Protein AF-A0A3D4GYC8-F1 (afdb_monomer_lite)

pLDDT: mean 77.12, std 14.74, range [34.12, 96.75]

Foldseek 3Di:
DDDDDPVVVVVVVVVVVVVVVVVVVPPPPPPVVVVVVVVVVVVVVVVVVVVVVVVVVVVVLVVLLVVQVVCVVVVNLVDQSDQPDPDPSNVVSVVSNVVSVVSNVVVVVLVVVVVVDPPVVSVVVVPDPDDPDPPPDDDDDDDDDDDDPPLVVVPVPDDPVVSVVVVVVVVVVVVVPPDDPPDDD

Structure (mmCIF, N/CA/C/O backbone):
data_AF-A0A3D4GYC8-F1
#
_entry.id   AF-A0A3D4GYC8-F1
#
loop_
_atom_site.group_PDB
_atom_site.id
_atom_site.type_symbol
_atom_site.label_atom_id
_atom_site.label_alt_id
_atom_site.label_comp_id
_atom_site.label_asym_id
_atom_site.label_entity_id
_atom_site.label_seq_id
_atom_site.pdbx_PDB_ins_code
_atom_site.Cartn_x
_atom_site.Cartn_y
_atom_site.Cartn_z
_atom_site.occupancy
_atom_site.B_iso_or_equiv
_atom_site.auth_seq_id
_atom_site.auth_comp_id
_atom_site.auth_asym_id
_atom_site.auth_atom_id
_atom_site.pdbx_PDB_model_num
ATOM 1 N N . MET A 1 1 ? 0.399 13.359 -61.058 1.00 38.56 1 MET A N 1
ATOM 2 C CA . MET A 1 1 ? 0.794 13.580 -59.649 1.00 38.56 1 MET A CA 1
ATOM 3 C C . MET A 1 1 ? 2.178 12.981 -59.449 1.00 38.56 1 MET A C 1
ATOM 5 O O . MET A 1 1 ? 2.305 11.770 -59.339 1.00 38.56 1 MET A O 1
ATOM 9 N N . ALA A 1 2 ? 3.219 13.809 -59.555 1.00 42.78 2 ALA A N 1
ATOM 10 C CA . ALA A 1 2 ? 4.611 13.370 -59.502 1.00 42.78 2 ALA A CA 1
ATOM 11 C C . ALA A 1 2 ? 5.059 13.281 -58.039 1.00 42.78 2 ALA A C 1
ATOM 13 O O . ALA A 1 2 ? 5.192 14.295 -57.360 1.00 42.78 2 ALA A O 1
ATOM 14 N N . PHE A 1 3 ? 5.239 12.055 -57.554 1.00 48.47 3 PHE A N 1
ATOM 15 C CA . PHE A 1 3 ? 5.761 11.769 -56.225 1.00 48.47 3 PHE A CA 1
ATOM 16 C C . PHE A 1 3 ? 7.252 12.130 -56.208 1.00 48.47 3 PHE A C 1
ATOM 18 O O . PHE A 1 3 ? 8.099 11.385 -56.706 1.00 48.47 3 PHE A O 1
ATOM 25 N N . SER A 1 4 ? 7.562 13.320 -55.700 1.00 56.47 4 SER A N 1
ATOM 26 C CA . SER A 1 4 ? 8.912 13.786 -55.410 1.00 56.47 4 SER A CA 1
ATOM 27 C C . SER A 1 4 ? 9.565 12.811 -54.431 1.00 56.47 4 SER A C 1
ATOM 29 O O . SER A 1 4 ? 9.291 12.822 -53.232 1.00 56.47 4 SER A O 1
ATOM 31 N N . ARG A 1 5 ? 10.421 11.921 -54.951 1.00 54.19 5 ARG A N 1
ATOM 32 C CA . ARG A 1 5 ? 11.280 11.071 -54.120 1.00 54.19 5 ARG A CA 1
ATOM 33 C C . ARG A 1 5 ? 12.049 11.994 -53.168 1.00 54.19 5 ARG A C 1
ATOM 35 O O . ARG A 1 5 ? 12.690 12.926 -53.659 1.00 54.19 5 ARG A O 1
ATOM 42 N N . PRO A 1 6 ? 11.970 11.792 -51.841 1.00 57.00 6 PRO A N 1
ATOM 43 C CA . PRO A 1 6 ? 12.613 12.692 -50.900 1.00 57.00 6 PRO A CA 1
ATOM 44 C C . PRO A 1 6 ? 14.119 12.740 -51.209 1.00 57.00 6 PRO A C 1
ATOM 46 O O . PRO A 1 6 ? 14.720 11.687 -51.452 1.00 57.00 6 PRO A O 1
ATOM 49 N N . PRO A 1 7 ? 14.741 13.934 -51.232 1.00 69.38 7 PRO A N 1
ATOM 50 C CA . PRO A 1 7 ? 16.129 14.125 -51.669 1.00 69.38 7 PRO A CA 1
ATOM 51 C C . PRO A 1 7 ? 17.140 13.277 -50.878 1.00 69.38 7 PRO A C 1
ATOM 53 O O . PRO A 1 7 ? 18.216 12.962 -51.378 1.00 69.38 7 PRO A O 1
ATOM 56 N N . THR A 1 8 ? 16.767 12.823 -49.682 1.00 66.31 8 THR A N 1
ATOM 57 C CA . THR A 1 8 ? 17.547 11.913 -48.836 1.00 66.31 8 THR A CA 1
ATOM 58 C C . THR A 1 8 ? 17.751 10.527 -49.454 1.00 66.31 8 THR A C 1
ATOM 60 O O . THR A 1 8 ? 18.840 9.970 -49.360 1.00 66.31 8 THR A O 1
ATOM 63 N N . LEU A 1 9 ? 16.748 9.978 -50.142 1.00 65.25 9 LEU A N 1
ATOM 64 C CA . LEU A 1 9 ? 16.819 8.652 -50.772 1.00 65.25 9 LEU A CA 1
ATOM 65 C C . LEU A 1 9 ? 17.724 8.653 -52.010 1.00 65.25 9 LEU A C 1
ATOM 67 O O . LEU A 1 9 ? 18.419 7.674 -52.272 1.00 65.25 9 LEU A O 1
ATOM 71 N N . LEU A 1 10 ? 17.749 9.769 -52.744 1.00 74.00 10 LEU A N 1
ATOM 72 C CA . LEU A 1 10 ? 18.655 9.963 -53.878 1.00 74.00 10 LEU A CA 1
ATOM 73 C C . LEU A 1 10 ? 20.112 10.107 -53.429 1.00 74.00 10 LEU A C 1
ATOM 75 O O . LEU A 1 10 ? 20.993 9.577 -54.100 1.00 74.00 10 LEU A O 1
ATOM 79 N N . LEU A 1 11 ? 20.362 10.772 -52.297 1.00 72.38 11 LEU A N 1
ATOM 80 C CA . LEU A 1 11 ? 21.704 10.880 -51.718 1.00 72.38 11 LEU A CA 1
ATOM 81 C C . LEU A 1 11 ? 22.228 9.513 -51.272 1.00 72.38 11 LEU A C 1
ATOM 83 O O . LEU A 1 11 ? 23.311 9.120 -51.691 1.00 72.38 11 LEU A O 1
ATOM 87 N N . ILE A 1 12 ? 21.412 8.737 -50.551 1.00 74.19 12 ILE A N 1
ATOM 88 C CA . ILE A 1 12 ? 21.774 7.373 -50.137 1.00 74.19 12 ILE A CA 1
ATOM 89 C C . ILE A 1 12 ? 22.037 6.483 -51.361 1.00 74.19 12 ILE A C 1
ATOM 91 O O . ILE A 1 12 ? 23.025 5.757 -51.390 1.00 74.19 12 ILE A O 1
ATOM 95 N N . TYR A 1 13 ? 21.200 6.559 -52.402 1.00 79.81 13 TYR A N 1
ATOM 96 C CA . TYR A 1 13 ? 21.389 5.784 -53.633 1.00 79.81 13 TYR A CA 1
ATOM 97 C C . TYR A 1 13 ? 22.653 6.195 -54.405 1.00 79.81 13 TYR A C 1
ATOM 99 O O . TYR A 1 13 ? 23.369 5.341 -54.932 1.00 79.81 13 TYR A O 1
ATOM 107 N N . LYS A 1 14 ? 22.960 7.495 -54.462 1.00 77.50 14 LYS A N 1
ATOM 108 C CA . LYS A 1 14 ? 24.169 8.015 -55.111 1.00 77.50 14 LYS A CA 1
ATOM 109 C C . LYS A 1 14 ? 25.436 7.605 -54.355 1.00 77.50 14 LYS A C 1
ATOM 111 O O . LYS A 1 14 ? 26.393 7.171 -54.990 1.00 77.50 14 LYS A O 1
ATOM 116 N N . ASP A 1 15 ? 25.424 7.670 -53.028 1.00 74.25 15 ASP A N 1
ATOM 117 C CA . ASP A 1 15 ? 26.551 7.217 -52.209 1.00 74.25 15 ASP A CA 1
ATOM 118 C C . ASP A 1 15 ? 26.749 5.700 -52.340 1.00 74.25 15 ASP A C 1
ATOM 120 O O . ASP A 1 15 ? 27.871 5.228 -52.514 1.00 74.25 15 ASP A O 1
ATOM 124 N N . PHE A 1 16 ? 25.659 4.926 -52.370 1.00 79.81 16 PHE A N 1
ATOM 125 C CA . PHE A 1 16 ? 25.717 3.471 -52.526 1.00 79.81 16 PHE A CA 1
ATOM 126 C C . PHE A 1 16 ? 26.249 3.047 -53.903 1.00 79.81 16 PHE A C 1
ATOM 128 O O . PHE A 1 16 ? 27.105 2.169 -54.005 1.00 79.81 16 PHE A O 1
ATOM 135 N N . THR A 1 17 ? 25.786 3.699 -54.973 1.00 75.69 17 THR A N 1
ATOM 136 C CA . THR A 1 17 ? 26.264 3.435 -56.342 1.00 75.69 17 THR A CA 1
ATOM 137 C C . THR A 1 17 ? 27.715 3.870 -56.540 1.00 75.69 17 THR A C 1
ATOM 139 O O . THR A 1 17 ? 28.467 3.159 -57.206 1.00 75.69 17 THR A O 1
ATOM 142 N N . TYR A 1 18 ? 28.146 4.967 -55.908 1.00 72.19 18 TYR A N 1
ATOM 143 C CA . TYR A 1 18 ? 29.548 5.384 -55.893 1.00 72.19 18 TYR A CA 1
ATOM 144 C C . TYR A 1 18 ? 30.435 4.323 -55.229 1.00 72.19 18 TYR A C 1
ATOM 146 O O . TYR A 1 18 ? 31.411 3.876 -55.832 1.00 72.19 18 TYR A O 1
ATOM 154 N N . VAL A 1 19 ? 30.035 3.834 -54.051 1.00 68.12 19 VAL A N 1
ATOM 155 C CA . VAL A 1 19 ? 30.745 2.776 -53.313 1.00 68.12 19 VAL A CA 1
ATOM 156 C C . VAL A 1 19 ? 30.831 1.472 -54.119 1.00 68.12 19 VAL A C 1
ATOM 158 O O . VAL A 1 19 ? 31.908 0.879 -54.190 1.00 68.12 19 VAL A O 1
ATOM 161 N N . ILE A 1 20 ? 29.746 1.049 -54.782 1.00 70.69 20 ILE A N 1
ATOM 162 C CA . ILE A 1 20 ? 29.751 -0.145 -55.648 1.00 70.69 20 ILE A CA 1
ATOM 163 C C . ILE A 1 20 ? 30.681 0.048 -56.852 1.00 70.69 20 ILE A C 1
ATOM 165 O O . ILE A 1 20 ? 31.471 -0.842 -57.163 1.00 70.69 20 ILE A O 1
ATOM 169 N N . SER A 1 21 ? 30.624 1.211 -57.508 1.00 68.25 21 SER A N 1
ATOM 170 C CA . SER A 1 21 ? 31.430 1.484 -58.705 1.00 68.25 21 SER A CA 1
ATOM 171 C C . SER A 1 21 ? 32.936 1.540 -58.419 1.00 68.25 21 SER A C 1
ATOM 173 O O . SER A 1 21 ? 33.750 1.188 -59.280 1.00 68.25 21 SER A O 1
ATOM 175 N N . GLU A 1 22 ? 33.314 1.942 -57.203 1.00 67.00 22 GLU A N 1
ATOM 176 C CA . GLU A 1 22 ? 34.706 2.027 -56.763 1.00 67.00 22 GLU A CA 1
ATOM 177 C C . GLU A 1 22 ? 35.233 0.655 -56.284 1.00 67.00 22 GLU A C 1
ATOM 179 O O . GLU A 1 22 ? 36.407 0.350 -56.500 1.00 67.00 22 GLU A O 1
ATOM 184 N N . PHE A 1 23 ? 34.365 -0.223 -55.749 1.00 62.88 23 PHE A N 1
ATOM 185 C CA . PHE A 1 23 ? 34.682 -1.622 -55.400 1.00 62.88 23 PHE A CA 1
ATOM 186 C C . PHE A 1 23 ? 35.080 -2.455 -56.629 1.00 62.88 23 PHE A C 1
ATOM 188 O O . PHE A 1 23 ? 36.060 -3.197 -56.592 1.00 62.88 23 PHE A O 1
ATOM 195 N N . THR A 1 24 ? 34.394 -2.266 -57.762 1.00 67.19 24 THR A N 1
ATOM 196 C CA . THR A 1 24 ? 34.754 -2.889 -59.051 1.00 67.19 24 THR A CA 1
ATOM 197 C C . THR A 1 24 ? 36.090 -2.411 -59.628 1.00 67.19 24 THR A C 1
ATOM 199 O O . THR A 1 24 ? 36.621 -3.049 -60.533 1.00 67.19 24 THR A O 1
ATOM 202 N N . ARG A 1 25 ? 36.659 -1.304 -59.127 1.00 68.31 25 ARG A N 1
ATOM 203 C CA . ARG A 1 25 ? 37.862 -0.666 -59.688 1.00 68.31 25 ARG A CA 1
ATOM 204 C C . ARG A 1 25 ? 39.176 -1.109 -59.028 1.00 68.31 25 ARG A C 1
ATOM 206 O O . ARG A 1 25 ? 40.220 -0.529 -59.315 1.00 68.31 25 ARG A O 1
ATOM 213 N N . GLY A 1 26 ? 39.140 -2.116 -58.149 1.00 59.03 26 GLY A N 1
ATOM 214 C CA . GLY A 1 26 ? 40.333 -2.801 -57.628 1.00 59.03 26 GLY A CA 1
ATOM 215 C C . GLY A 1 26 ? 41.261 -1.957 -56.745 1.00 59.03 26 GLY A C 1
ATOM 216 O O . GLY A 1 26 ? 42.349 -2.406 -56.391 1.00 59.03 26 GLY A O 1
ATOM 217 N N . LYS A 1 27 ? 40.860 -0.740 -56.357 1.00 59.00 27 LYS A N 1
ATOM 218 C CA . LYS A 1 27 ? 41.599 0.050 -55.369 1.00 59.00 27 LYS A CA 1
ATOM 219 C C . LYS A 1 27 ? 41.321 -0.531 -53.984 1.00 59.00 27 LYS A C 1
ATOM 221 O O . LYS A 1 27 ? 40.168 -0.615 -53.572 1.00 59.00 27 LYS A O 1
ATOM 226 N N . THR A 1 28 ? 42.364 -0.857 -53.223 1.00 57.59 28 THR A N 1
ATOM 227 C CA . THR A 1 28 ? 42.311 -1.283 -51.806 1.00 57.59 28 THR A CA 1
ATOM 228 C C . THR A 1 28 ? 41.931 -0.127 -50.867 1.00 57.59 28 THR A C 1
ATOM 230 O O . THR A 1 28 ? 42.459 0.038 -49.766 1.00 57.59 28 THR A O 1
ATOM 233 N N . PHE A 1 29 ? 41.017 0.735 -51.309 1.00 56.62 29 PHE A N 1
ATOM 234 C CA . PHE A 1 29 ? 40.613 1.928 -50.597 1.00 56.62 29 PHE A CA 1
ATOM 235 C C . PHE A 1 29 ? 39.734 1.532 -49.407 1.00 56.62 29 PHE A C 1
ATOM 237 O O . PHE A 1 29 ? 38.552 1.249 -49.553 1.00 56.62 29 PHE A O 1
ATOM 244 N N . LYS A 1 30 ? 40.347 1.494 -48.218 1.00 63.62 30 LYS A N 1
ATOM 245 C CA . LYS A 1 30 ? 39.723 1.688 -46.896 1.00 63.62 30 LYS A CA 1
ATOM 246 C C . LYS A 1 30 ? 38.392 0.949 -46.638 1.00 63.62 30 LYS A C 1
ATOM 248 O O . LYS A 1 30 ? 37.586 1.438 -45.856 1.00 63.62 30 LYS A O 1
ATOM 253 N N . PHE A 1 31 ? 38.186 -0.256 -47.177 1.00 66.69 31 PHE A N 1
ATOM 254 C CA . PHE A 1 31 ? 37.021 -1.110 -46.866 1.00 66.69 31 PHE A CA 1
ATOM 255 C C . PHE A 1 31 ? 36.806 -1.273 -45.347 1.00 66.69 31 PHE A C 1
ATOM 257 O O . PHE A 1 31 ? 35.681 -1.236 -44.857 1.00 66.69 31 PHE A O 1
ATOM 264 N N . SER A 1 32 ? 37.904 -1.317 -44.582 1.00 71.44 32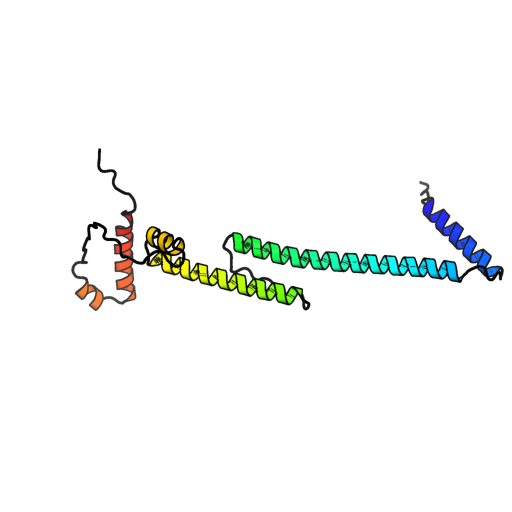 SER A N 1
ATOM 265 C CA . SER A 1 32 ? 37.903 -1.299 -43.113 1.00 71.44 32 SER A CA 1
ATOM 266 C C . SER A 1 32 ? 37.128 -0.115 -42.499 1.00 71.44 32 SER A C 1
ATOM 268 O O . SER A 1 32 ? 36.462 -0.296 -41.487 1.00 71.44 32 SER A O 1
ATOM 270 N N . TRP A 1 33 ? 37.145 1.079 -43.104 1.00 78.94 33 TRP A N 1
ATOM 271 C CA . TRP A 1 33 ? 36.402 2.245 -42.604 1.00 78.94 33 TRP A CA 1
ATOM 272 C C . TRP A 1 33 ? 34.890 2.091 -42.777 1.00 78.94 33 TRP A C 1
ATOM 274 O O . TRP A 1 33 ? 34.151 2.315 -41.825 1.00 78.94 33 TRP A O 1
ATOM 284 N N . VAL A 1 34 ? 34.432 1.636 -43.946 1.00 81.75 34 VAL A N 1
ATOM 285 C CA . VAL A 1 34 ? 32.997 1.415 -44.204 1.00 81.75 34 VAL A CA 1
ATOM 286 C C . VAL A 1 34 ? 32.445 0.323 -43.285 1.00 81.75 34 VAL A C 1
ATOM 288 O O . VAL A 1 34 ? 31.378 0.481 -42.700 1.00 81.75 34 VAL A O 1
ATOM 291 N N . VAL A 1 35 ? 33.203 -0.760 -43.088 1.00 84.06 35 VAL A N 1
ATOM 292 C CA . VAL A 1 35 ? 32.817 -1.844 -42.172 1.00 84.06 35 VAL A CA 1
ATOM 293 C C . VAL A 1 35 ? 32.724 -1.352 -40.723 1.00 84.06 35 VAL A C 1
ATOM 295 O O . VAL A 1 35 ? 31.794 -1.735 -40.015 1.00 84.06 35 VAL A O 1
ATOM 298 N N . ARG A 1 36 ? 33.639 -0.479 -40.277 1.00 85.88 36 ARG A N 1
ATOM 299 C CA . ARG A 1 36 ? 33.601 0.103 -38.922 1.00 85.88 36 ARG A CA 1
ATO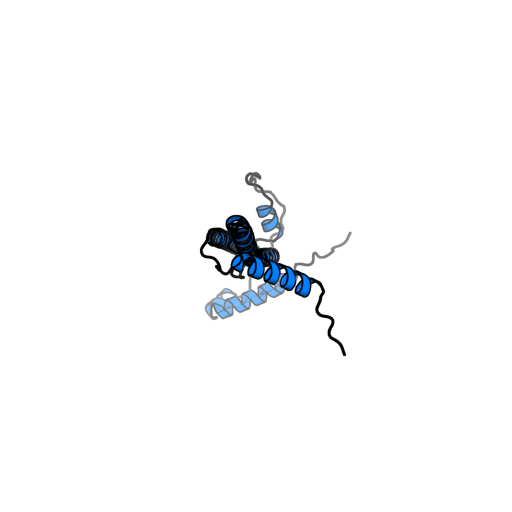M 300 C C . ARG A 1 36 ? 32.385 1.005 -38.707 1.00 85.88 36 ARG A C 1
ATOM 302 O O . ARG A 1 36 ? 31.761 0.893 -37.657 1.00 85.88 36 ARG A O 1
ATOM 309 N N . GLU A 1 37 ? 32.017 1.824 -39.689 1.00 87.50 37 GLU A N 1
ATOM 310 C CA . GLU A 1 37 ? 30.817 2.673 -39.621 1.00 87.50 37 GLU A CA 1
ATOM 311 C C . GLU A 1 37 ? 29.529 1.844 -39.548 1.00 87.50 37 GLU A C 1
ATOM 313 O O . GLU A 1 37 ? 28.669 2.085 -38.701 1.00 87.50 37 GLU A O 1
ATOM 318 N N . VAL A 1 38 ? 29.410 0.808 -40.386 1.00 89.19 38 VAL A N 1
ATOM 319 C CA . VAL A 1 38 ? 28.240 -0.086 -40.370 1.00 89.19 38 VAL A CA 1
ATOM 320 C C . VAL A 1 38 ? 28.151 -0.844 -39.043 1.00 89.19 38 VAL A C 1
ATOM 322 O O . VAL A 1 38 ? 27.075 -0.919 -38.450 1.00 89.19 38 VAL A O 1
ATOM 325 N N . LEU A 1 39 ? 29.275 -1.361 -38.537 1.00 92.12 39 LEU A N 1
ATOM 326 C CA . LEU A 1 39 ? 29.333 -2.026 -37.234 1.00 92.12 39 LEU A CA 1
ATOM 327 C C . LEU A 1 39 ? 28.912 -1.076 -36.105 1.00 92.12 39 LEU A C 1
ATOM 329 O O . LEU A 1 39 ? 28.116 -1.457 -35.246 1.00 92.12 39 LEU A O 1
ATOM 333 N N . PHE A 1 40 ? 29.405 0.164 -36.125 1.00 94.25 40 PHE A N 1
ATOM 334 C CA . PHE A 1 40 ? 29.036 1.189 -35.155 1.00 94.25 40 PHE A CA 1
ATOM 335 C C . PHE A 1 40 ? 27.534 1.493 -35.200 1.00 94.25 40 PHE A C 1
ATOM 337 O O . PHE A 1 40 ? 26.886 1.502 -34.155 1.00 94.25 40 PHE A O 1
ATOM 344 N N . ALA A 1 41 ? 26.951 1.652 -36.392 1.00 92.94 41 ALA A N 1
ATOM 345 C CA . ALA A 1 41 ? 25.520 1.902 -36.554 1.00 92.94 41 ALA A CA 1
ATOM 346 C C . ALA A 1 41 ? 24.652 0.742 -36.031 1.00 92.94 41 ALA A C 1
ATOM 348 O O . ALA A 1 41 ? 23.640 0.980 -35.367 1.00 92.94 41 ALA A O 1
ATOM 349 N N . VAL A 1 42 ? 25.054 -0.512 -36.274 1.00 95.31 42 VAL A N 1
ATOM 350 C CA . VAL A 1 42 ? 24.346 -1.701 -35.765 1.00 95.31 42 VAL A CA 1
ATOM 351 C C . VAL A 1 42 ? 24.443 -1.795 -34.242 1.00 95.31 42 VAL A C 1
ATOM 353 O O . VAL A 1 42 ? 23.429 -2.024 -33.583 1.00 95.31 42 VAL A O 1
ATOM 356 N N . LEU A 1 43 ? 25.627 -1.566 -33.665 1.00 96.12 43 LEU A N 1
ATOM 357 C CA . LEU A 1 43 ? 25.817 -1.545 -32.210 1.00 96.12 43 LEU A CA 1
ATOM 358 C C . LEU A 1 43 ? 25.008 -0.423 -31.551 1.00 96.12 43 LEU A C 1
ATOM 360 O O . LEU A 1 43 ? 24.349 -0.654 -30.536 1.00 96.12 43 LEU A O 1
ATOM 364 N N . LEU A 1 44 ? 24.994 0.767 -32.155 1.00 96.00 44 LEU A N 1
ATOM 365 C CA . LEU A 1 44 ? 24.193 1.900 -31.699 1.00 96.00 44 LEU A CA 1
ATOM 366 C C . LEU A 1 44 ? 22.696 1.562 -31.734 1.00 96.00 44 LEU A C 1
ATOM 368 O O . LEU A 1 44 ? 21.984 1.789 -30.756 1.00 96.00 44 LEU A O 1
ATOM 372 N N . MET A 1 45 ? 22.215 0.970 -32.832 1.00 96.31 45 MET A N 1
ATOM 373 C CA . MET A 1 45 ? 20.819 0.554 -32.969 1.00 96.31 45 MET A CA 1
ATOM 374 C C . MET A 1 45 ? 20.447 -0.526 -31.944 1.00 96.31 45 MET A C 1
ATOM 376 O O . MET A 1 45 ? 19.404 -0.417 -31.298 1.00 96.31 45 MET A O 1
ATOM 380 N N . GLY A 1 46 ? 21.307 -1.528 -31.742 1.00 96.44 46 GLY A N 1
ATOM 381 C CA . GLY A 1 46 ? 21.122 -2.570 -30.730 1.00 96.44 46 GLY A CA 1
ATOM 382 C C . GLY A 1 46 ? 21.050 -1.993 -29.317 1.00 96.44 46 GLY A C 1
ATOM 383 O O . GLY A 1 46 ? 20.113 -2.293 -28.575 1.00 96.44 46 GLY A O 1
ATOM 384 N N . CYS A 1 47 ? 21.968 -1.085 -28.978 1.00 96.75 47 CYS A N 1
ATOM 385 C CA . CYS A 1 47 ? 21.972 -0.377 -27.701 1.00 96.75 47 CYS A CA 1
ATOM 386 C C . CYS A 1 47 ? 20.669 0.413 -27.491 1.00 96.75 47 CYS A C 1
ATOM 388 O O . CYS A 1 47 ? 20.038 0.302 -26.441 1.00 96.75 47 CYS A O 1
ATOM 390 N N . LEU A 1 48 ? 20.188 1.125 -28.517 1.00 96.50 48 LEU A N 1
ATOM 391 C CA . LEU A 1 48 ? 18.914 1.850 -28.460 1.00 96.50 48 LEU A CA 1
ATOM 392 C C . LEU A 1 48 ? 17.705 0.923 -28.267 1.00 96.50 48 LEU A C 1
ATOM 394 O O . LEU A 1 48 ? 16.769 1.281 -27.548 1.00 96.50 48 LEU A O 1
ATOM 398 N N . VAL A 1 49 ? 17.692 -0.254 -28.898 1.00 96.12 49 VAL A N 1
ATOM 399 C CA . VAL A 1 49 ? 16.614 -1.243 -28.727 1.00 96.12 49 VAL A CA 1
ATOM 400 C C . VAL A 1 49 ? 16.623 -1.809 -27.310 1.00 96.12 49 VAL A C 1
ATOM 402 O O . VAL A 1 49 ? 15.569 -1.836 -26.670 1.00 96.12 49 VAL A O 1
ATOM 405 N N . VAL A 1 50 ? 17.790 -2.208 -26.798 1.00 95.31 50 VAL A N 1
ATOM 406 C CA . VAL A 1 50 ? 17.950 -2.716 -25.427 1.00 95.31 50 VAL A CA 1
ATOM 407 C C . VAL A 1 50 ? 17.551 -1.647 -24.412 1.00 95.31 50 VAL A C 1
ATOM 409 O O . VAL A 1 50 ? 16.711 -1.912 -23.552 1.00 95.31 50 VAL A O 1
ATOM 412 N N . ALA A 1 51 ? 18.040 -0.415 -24.569 1.00 94.81 51 ALA A N 1
ATOM 413 C CA . ALA A 1 51 ? 17.679 0.708 -23.709 1.00 94.81 51 ALA A CA 1
ATOM 414 C C . ALA A 1 51 ? 16.162 0.960 -23.706 1.00 94.81 51 ALA A C 1
ATOM 416 O O . ALA A 1 51 ? 15.561 1.147 -22.645 1.00 94.81 51 ALA A O 1
ATOM 417 N N . ARG A 1 52 ? 15.501 0.896 -24.873 1.00 95.31 52 ARG A N 1
ATOM 418 C CA . ARG A 1 52 ? 14.039 1.040 -24.966 1.00 95.31 52 ARG A CA 1
ATOM 419 C C . ARG A 1 52 ? 13.285 -0.126 -24.332 1.00 95.31 52 ARG A C 1
ATOM 421 O O . ARG A 1 52 ? 12.266 0.106 -23.681 1.00 95.31 52 ARG A O 1
ATOM 428 N N . ARG A 1 53 ? 13.751 -1.365 -24.514 1.00 88.56 53 ARG A N 1
ATOM 429 C CA . ARG A 1 53 ? 13.151 -2.560 -23.895 1.00 88.56 53 ARG A CA 1
ATOM 430 C C . ARG A 1 53 ? 13.234 -2.489 -22.377 1.00 88.56 53 ARG A C 1
ATOM 432 O O . ARG A 1 53 ? 12.207 -2.636 -21.719 1.00 88.56 53 ARG A O 1
ATOM 439 N N . TYR A 1 54 ? 14.413 -2.180 -21.851 1.00 88.94 54 TYR A N 1
ATOM 440 C CA . TYR A 1 54 ? 14.638 -2.029 -20.419 1.00 88.94 54 TYR A CA 1
ATOM 441 C C . TYR A 1 54 ? 13.770 -0.909 -19.832 1.00 88.94 54 TYR A C 1
ATOM 443 O O . TYR A 1 54 ? 13.025 -1.128 -18.881 1.00 88.94 54 TYR A O 1
ATOM 451 N N . SER A 1 55 ? 13.747 0.258 -20.488 1.00 92.50 55 SER A N 1
ATOM 452 C CA . SER A 1 55 ? 12.903 1.392 -20.082 1.00 92.50 55 SER A CA 1
ATOM 453 C C . SER A 1 55 ? 11.412 1.042 -20.023 1.00 92.50 55 SER A C 1
ATOM 455 O O . SER A 1 55 ? 10.704 1.492 -19.123 1.00 92.50 55 SER A O 1
ATOM 457 N N . ARG A 1 56 ? 10.906 0.243 -20.976 1.00 87.75 56 ARG A N 1
ATOM 458 C CA . ARG A 1 56 ? 9.508 -0.220 -20.959 1.00 87.75 56 ARG A CA 1
ATOM 459 C C . ARG A 1 56 ? 9.232 -1.168 -19.796 1.00 87.75 56 ARG A C 1
ATOM 461 O O . ARG A 1 56 ? 8.185 -1.031 -19.170 1.00 87.75 56 ARG A O 1
ATOM 468 N N . ASN A 1 57 ? 10.146 -2.096 -19.520 1.00 85.06 57 ASN A N 1
ATOM 469 C CA . ASN A 1 57 ? 9.994 -3.049 -18.423 1.00 85.06 57 ASN A CA 1
ATOM 470 C C . ASN A 1 57 ? 9.981 -2.341 -17.060 1.00 85.06 57 ASN A C 1
ATOM 472 O O . ASN A 1 57 ? 9.094 -2.583 -16.245 1.00 85.06 57 ASN A O 1
ATOM 476 N N . LEU A 1 58 ? 10.894 -1.382 -16.861 1.00 86.88 58 LEU A N 1
ATOM 477 C CA . LEU A 1 58 ? 10.952 -0.572 -15.642 1.00 86.88 58 LEU A CA 1
ATOM 478 C C . LEU A 1 58 ? 9.644 0.178 -15.385 1.00 86.88 58 LEU A C 1
ATOM 480 O O . LEU A 1 58 ? 9.110 0.130 -14.281 1.00 86.88 58 LEU A O 1
ATOM 484 N N . ARG A 1 59 ? 9.090 0.842 -16.408 1.00 89.31 59 ARG A N 1
ATOM 485 C CA . ARG A 1 59 ? 7.823 1.579 -16.266 1.00 89.31 59 ARG A CA 1
ATOM 486 C C . ARG A 1 59 ? 6.674 0.680 -15.815 1.00 89.31 59 ARG A C 1
ATOM 488 O O . ARG A 1 59 ? 5.865 1.120 -15.008 1.00 89.31 59 ARG A O 1
ATOM 495 N N . LEU A 1 60 ? 6.613 -0.557 -16.311 1.00 86.44 60 LEU A N 1
ATOM 496 C CA . LEU A 1 60 ? 5.584 -1.516 -15.912 1.00 86.44 60 LEU A CA 1
ATOM 497 C C . LEU A 1 60 ? 5.705 -1.885 -14.426 1.00 86.44 60 LEU A C 1
ATOM 499 O O . LEU A 1 60 ? 4.704 -1.865 -13.715 1.00 86.44 60 LEU A O 1
ATOM 503 N N . MET A 1 61 ? 6.919 -2.187 -13.954 1.00 85.31 61 MET A N 1
ATOM 504 C CA . MET A 1 61 ? 7.150 -2.530 -12.546 1.00 85.31 61 MET A CA 1
ATOM 505 C 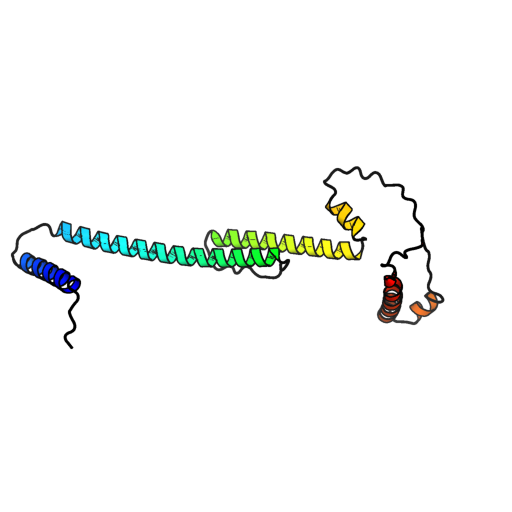C . MET A 1 61 ? 6.812 -1.369 -11.609 1.00 85.31 61 MET A C 1
ATOM 507 O O . MET A 1 61 ? 6.077 -1.557 -10.639 1.00 85.31 61 MET A O 1
ATOM 511 N N . PHE A 1 62 ? 7.300 -0.164 -11.913 1.00 87.50 62 PHE A N 1
ATOM 512 C CA . PHE A 1 62 ? 7.025 1.007 -11.081 1.00 87.50 62 PHE A CA 1
ATOM 513 C C . PHE A 1 62 ? 5.536 1.354 -11.046 1.00 87.50 62 PHE A C 1
ATOM 515 O O . PHE A 1 62 ? 5.019 1.666 -9.980 1.00 87.50 62 PHE A O 1
ATOM 522 N N . ASP A 1 63 ? 4.822 1.246 -12.168 1.00 88.88 63 ASP A N 1
ATOM 523 C CA . ASP A 1 63 ? 3.379 1.503 -12.206 1.00 88.88 63 ASP A CA 1
ATOM 524 C C . ASP A 1 63 ? 2.592 0.508 -11.334 1.00 88.88 63 ASP A C 1
ATOM 526 O O . ASP A 1 63 ? 1.676 0.901 -10.610 1.00 88.88 63 ASP A O 1
ATOM 530 N N . LEU A 1 64 ? 2.979 -0.773 -11.328 1.00 86.00 64 LEU A N 1
ATOM 531 C CA . LEU A 1 64 ? 2.373 -1.780 -10.451 1.00 86.00 64 LEU A CA 1
ATOM 532 C C . LEU A 1 64 ? 2.633 -1.486 -8.968 1.00 86.00 64 LEU A C 1
ATOM 534 O O . LEU A 1 64 ? 1.701 -1.561 -8.164 1.00 86.00 64 LEU A O 1
ATOM 538 N N . GLN A 1 65 ? 3.865 -1.119 -8.607 1.00 87.94 65 GLN A N 1
ATOM 539 C CA . GLN A 1 65 ? 4.206 -0.763 -7.227 1.00 87.94 65 GLN A CA 1
ATOM 540 C C . GLN A 1 65 ? 3.498 0.520 -6.775 1.00 87.94 65 GLN A C 1
ATOM 542 O O . GLN A 1 65 ? 2.902 0.538 -5.702 1.00 87.94 65 GLN A O 1
ATOM 547 N N . LEU A 1 66 ? 3.471 1.565 -7.607 1.00 88.69 66 LEU A N 1
ATOM 548 C CA . LEU A 1 66 ? 2.775 2.819 -7.301 1.00 88.69 66 LEU A CA 1
ATOM 549 C C . LEU A 1 66 ? 1.266 2.613 -7.137 1.00 88.69 66 LEU A C 1
ATOM 551 O O . LEU A 1 66 ? 0.665 3.170 -6.221 1.00 88.69 66 LEU A O 1
ATOM 555 N N . LYS A 1 67 ? 0.644 1.766 -7.967 1.00 89.19 67 LYS A N 1
ATOM 556 C CA . LYS A 1 67 ? -0.771 1.394 -7.806 1.00 89.19 67 LYS A CA 1
ATOM 557 C C . LYS A 1 67 ? -1.035 0.636 -6.509 1.00 89.19 67 LYS A C 1
ATOM 559 O O . LYS A 1 67 ? -2.098 0.822 -5.920 1.00 89.19 67 LYS A O 1
ATOM 564 N N . ALA A 1 68 ? -0.105 -0.214 -6.078 1.00 87.25 68 ALA A N 1
ATOM 565 C CA . ALA A 1 68 ? -0.211 -0.909 -4.802 1.00 87.25 68 ALA A CA 1
ATOM 566 C C . ALA A 1 68 ? -0.088 0.070 -3.628 1.00 87.25 68 ALA A C 1
ATOM 568 O O . ALA A 1 68 ? -0.949 0.069 -2.754 1.00 87.25 68 ALA A O 1
ATOM 569 N N . PHE A 1 69 ? 0.903 0.964 -3.648 1.00 89.19 69 PHE A N 1
ATOM 570 C CA . PHE A 1 69 ? 1.051 1.993 -2.617 1.00 89.19 69 PHE A CA 1
ATOM 571 C C . PHE A 1 69 ? -0.156 2.934 -2.553 1.00 89.19 69 PHE A C 1
ATOM 573 O O . PHE A 1 69 ? -0.672 3.178 -1.468 1.00 89.19 69 PHE A O 1
ATOM 580 N N . GLY A 1 70 ? -0.686 3.374 -3.697 1.00 89.81 70 GLY A N 1
ATOM 581 C CA . GLY A 1 70 ? -1.898 4.197 -3.733 1.00 89.81 70 GLY A CA 1
ATOM 582 C C . GLY A 1 70 ? -3.169 3.466 -3.276 1.00 89.81 70 GLY A C 1
ATOM 583 O O . GLY A 1 70 ? -4.133 4.111 -2.871 1.00 89.81 70 GLY A O 1
ATOM 584 N N . ALA A 1 71 ? -3.209 2.129 -3.332 1.00 88.06 71 ALA A N 1
ATOM 585 C CA . ALA A 1 71 ? -4.293 1.343 -2.733 1.00 88.06 71 ALA A CA 1
ATOM 586 C C . ALA A 1 71 ? -4.141 1.265 -1.205 1.00 88.06 71 ALA A C 1
ATOM 588 O O . ALA A 1 71 ? -5.100 1.510 -0.475 1.00 88.06 71 ALA A O 1
ATOM 589 N N . VAL A 1 72 ? -2.915 1.026 -0.732 1.00 90.19 72 VAL A N 1
ATOM 590 C CA . VAL A 1 72 ? -2.563 0.995 0.696 1.00 90.19 72 VAL A CA 1
ATOM 591 C C . VAL A 1 72 ? -2.849 2.337 1.372 1.00 90.19 72 VAL A C 1
ATOM 593 O O . VAL A 1 72 ? -3.397 2.353 2.469 1.00 90.19 72 VAL A O 1
ATOM 596 N N . GLU A 1 73 ? -2.553 3.458 0.707 1.00 88.88 73 GLU A N 1
ATOM 597 C CA . GLU A 1 73 ? -2.878 4.813 1.181 1.00 88.88 73 GLU A CA 1
ATOM 598 C C . GLU A 1 73 ? -4.387 5.003 1.408 1.00 88.88 73 GLU A C 1
ATOM 600 O O . GLU A 1 73 ? -4.807 5.663 2.354 1.00 88.88 73 GLU A O 1
ATOM 605 N N . LYS A 1 74 ? -5.220 4.360 0.583 1.00 90.50 74 LYS A N 1
ATOM 606 C CA . LYS A 1 74 ? -6.686 4.378 0.712 1.00 90.50 74 LYS A CA 1
ATOM 607 C C . LYS A 1 74 ? -7.217 3.364 1.734 1.00 90.50 74 LYS A C 1
ATOM 609 O O . LYS A 1 74 ? -8.430 3.223 1.865 1.00 90.50 74 LYS A O 1
ATOM 614 N N . GLY A 1 75 ? -6.337 2.642 2.432 1.00 87.00 75 GLY A N 1
ATOM 615 C CA . GLY A 1 75 ? -6.700 1.580 3.375 1.00 87.00 75 GLY A CA 1
ATOM 616 C C . GLY A 1 75 ? -7.137 0.269 2.712 1.00 87.00 75 GLY A C 1
ATOM 617 O O . GLY A 1 75 ? -7.637 -0.624 3.398 1.00 87.00 75 GLY A O 1
ATOM 618 N N . ASP A 1 76 ? -6.955 0.130 1.395 1.00 87.88 76 ASP A N 1
ATOM 619 C CA . ASP A 1 76 ? -7.181 -1.122 0.674 1.00 87.88 76 ASP A CA 1
ATOM 620 C C . ASP A 1 76 ? -5.902 -1.964 0.697 1.00 87.88 76 ASP A C 1
ATOM 622 O O . ASP A 1 76 ? -5.005 -1.832 -0.141 1.00 87.88 76 ASP A O 1
ATOM 626 N N . TYR A 1 77 ? -5.820 -2.841 1.694 1.00 85.75 77 TYR A N 1
ATOM 627 C CA . TYR A 1 77 ? -4.687 -3.745 1.860 1.00 85.75 77 TYR A CA 1
ATOM 628 C C . TYR A 1 77 ? -4.857 -5.073 1.121 1.00 85.75 77 TYR A C 1
ATOM 630 O O . TYR A 1 77 ? -3.913 -5.861 1.131 1.00 85.75 77 TYR A O 1
ATOM 638 N N . ASP A 1 78 ? -6.026 -5.374 0.542 1.00 76.44 78 ASP A N 1
ATOM 639 C CA . ASP A 1 78 ? -6.345 -6.685 -0.049 1.00 76.44 78 ASP A CA 1
ATOM 640 C C . ASP A 1 78 ? -5.836 -6.834 -1.489 1.00 76.44 78 ASP A C 1
ATOM 642 O O . ASP A 1 78 ? -5.797 -7.940 -2.037 1.00 76.44 78 ASP A O 1
ATOM 646 N N . ARG A 1 79 ? -5.352 -5.740 -2.082 1.00 70.44 79 ARG A N 1
ATOM 647 C CA . ARG A 1 79 ? -4.806 -5.729 -3.436 1.00 70.44 79 ARG A CA 1
ATOM 648 C C . ARG A 1 79 ? -3.472 -6.480 -3.531 1.00 70.44 79 ARG A C 1
ATOM 650 O O . ARG A 1 79 ? -2.486 -6.147 -2.877 1.00 70.44 79 ARG A O 1
ATOM 657 N N . PHE A 1 80 ? -3.432 -7.494 -4.393 1.00 63.47 80 PHE A N 1
ATOM 658 C CA . PHE A 1 80 ? -2.234 -8.291 -4.655 1.00 63.47 80 PHE A CA 1
ATOM 659 C C . PHE A 1 80 ? -1.223 -7.516 -5.510 1.00 63.47 80 PHE A C 1
ATOM 661 O O . PHE A 1 80 ? -1.580 -6.984 -6.561 1.00 63.47 80 PHE A O 1
ATOM 668 N N . VAL A 1 81 ? 0.047 -7.504 -5.091 1.00 66.56 81 VAL A N 1
ATOM 669 C CA . VAL A 1 81 ? 1.183 -7.095 -5.932 1.00 66.56 81 VAL A CA 1
ATOM 670 C C . VAL A 1 81 ? 1.595 -8.315 -6.761 1.00 66.56 81 VAL A C 1
ATOM 672 O O . VAL A 1 81 ? 2.112 -9.275 -6.180 1.00 66.56 81 VAL A O 1
ATOM 675 N N . PRO A 1 82 ? 1.326 -8.358 -8.079 1.00 63.50 82 PRO A N 1
ATOM 676 C CA . PRO A 1 82 ? 1.723 -9.496 -8.894 1.00 63.50 82 PRO A CA 1
ATOM 677 C C . PRO A 1 82 ? 3.252 -9.543 -9.012 1.00 63.50 82 PRO A C 1
ATOM 679 O O . PRO A 1 82 ? 3.896 -8.534 -9.302 1.00 63.50 82 PRO A O 1
ATOM 682 N N . LEU A 1 83 ? 3.828 -10.726 -8.799 1.00 65.50 83 LEU A N 1
ATOM 683 C CA . LEU A 1 83 ? 5.236 -10.998 -9.079 1.00 65.50 83 LEU A CA 1
ATOM 684 C C . LEU A 1 83 ? 5.367 -11.203 -10.589 1.00 65.50 83 LEU A C 1
ATOM 686 O O . LEU A 1 83 ? 4.975 -12.239 -11.115 1.00 65.50 83 LEU A O 1
ATOM 690 N N . VAL A 1 84 ? 5.834 -10.174 -11.291 1.00 66.94 84 VAL A N 1
ATOM 691 C CA . VAL A 1 84 ? 5.948 -10.186 -12.762 1.00 66.94 84 VAL A CA 1
ATOM 692 C C . VAL A 1 84 ? 7.409 -10.340 -13.214 1.00 66.94 84 VAL A C 1
ATOM 694 O O . VAL A 1 84 ? 7.663 -10.544 -14.396 1.00 66.94 84 VAL A O 1
ATOM 697 N N . SER A 1 85 ? 8.372 -10.303 -12.287 1.00 71.31 85 SER A N 1
ATOM 698 C CA . SER A 1 85 ? 9.805 -10.359 -12.595 1.00 71.31 85 SER A CA 1
ATOM 699 C C . SER A 1 85 ? 10.521 -11.453 -11.799 1.00 71.31 85 SER A C 1
ATOM 701 O O . SER A 1 85 ? 10.115 -11.736 -10.675 1.00 71.31 85 SER A O 1
ATOM 703 N N . ASN A 1 86 ? 11.573 -12.046 -12.376 1.00 76.69 86 ASN A N 1
ATOM 704 C CA . ASN A 1 86 ? 12.434 -13.082 -11.770 1.00 76.69 86 ASN A CA 1
ATOM 705 C C . ASN A 1 86 ? 13.852 -12.553 -11.463 1.00 76.69 86 ASN A C 1
ATOM 707 O O . ASN A 1 86 ? 14.814 -13.315 -11.416 1.00 76.69 86 ASN A O 1
ATOM 711 N N . ASP A 1 87 ? 13.988 -11.241 -11.321 1.00 82.62 87 ASP A N 1
ATOM 712 C CA . ASP A 1 87 ? 15.234 -10.525 -11.037 1.00 82.62 87 ASP A CA 1
ATOM 713 C C . ASP A 1 87 ? 15.148 -9.844 -9.658 1.00 82.62 87 ASP A C 1
ATOM 715 O O . ASP A 1 87 ? 14.278 -10.166 -8.844 1.00 82.62 87 ASP A O 1
ATOM 719 N N . GLU A 1 88 ? 16.026 -8.890 -9.366 1.00 84.81 88 GLU A N 1
ATOM 720 C CA . GLU A 1 88 ? 16.058 -8.159 -8.097 1.00 84.81 88 GLU A CA 1
ATOM 721 C C . GLU A 1 88 ? 14.732 -7.438 -7.782 1.00 84.81 88 GLU A C 1
ATOM 723 O O . GLU A 1 88 ? 14.400 -7.232 -6.611 1.00 84.81 88 GLU A O 1
ATOM 728 N N . PHE A 1 89 ? 13.910 -7.115 -8.791 1.00 84.75 89 PHE A N 1
ATOM 729 C CA . PHE A 1 89 ? 12.588 -6.518 -8.571 1.00 84.75 89 PHE A CA 1
ATOM 730 C C . PHE A 1 89 ? 11.606 -7.489 -7.904 1.00 84.75 89 PHE A C 1
ATOM 732 O O . PHE A 1 89 ? 10.681 -7.044 -7.218 1.00 84.75 89 PHE A O 1
ATOM 739 N N . SER A 1 90 ? 11.816 -8.802 -8.049 1.00 85.94 90 SER A N 1
ATOM 740 C CA . SER A 1 90 ? 11.025 -9.827 -7.356 1.00 85.94 90 SER A CA 1
ATOM 741 C C . SER A 1 90 ? 11.166 -9.721 -5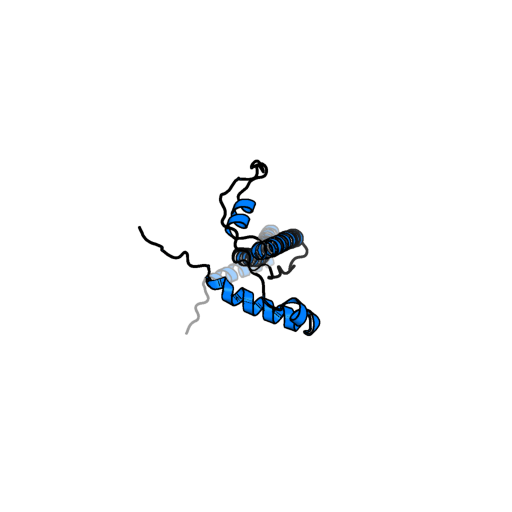.836 1.00 85.94 90 SER A C 1
ATOM 743 O O . SER A 1 90 ? 10.167 -9.761 -5.117 1.00 85.94 90 SER A O 1
ATOM 745 N N . VAL A 1 91 ? 12.388 -9.475 -5.354 1.00 89.00 91 VAL A N 1
ATOM 746 C CA . VAL A 1 91 ? 12.704 -9.328 -3.929 1.00 89.00 91 VAL A CA 1
ATOM 747 C C . VAL A 1 91 ? 12.009 -8.093 -3.362 1.00 89.00 91 VAL A C 1
ATOM 749 O O . VAL A 1 91 ? 11.372 -8.163 -2.311 1.00 89.00 91 VAL A O 1
ATOM 752 N N . ILE A 1 92 ? 12.057 -6.971 -4.086 1.00 88.19 92 ILE A N 1
ATOM 753 C CA . ILE A 1 92 ? 11.377 -5.730 -3.685 1.00 88.19 92 ILE A CA 1
ATOM 754 C C . ILE A 1 92 ? 9.861 -5.948 -3.624 1.00 88.19 92 ILE A C 1
ATOM 756 O O . ILE A 1 92 ? 9.206 -5.524 -2.668 1.00 88.19 92 ILE A O 1
ATOM 760 N N . ALA A 1 93 ? 9.287 -6.627 -4.620 1.00 87.06 93 ALA A N 1
ATOM 761 C CA . ALA A 1 93 ? 7.860 -6.930 -4.649 1.00 87.06 93 ALA A CA 1
ATOM 762 C C . ALA A 1 93 ? 7.442 -7.847 -3.484 1.00 87.06 93 ALA A C 1
ATOM 764 O O . ALA A 1 93 ? 6.408 -7.612 -2.854 1.00 87.06 93 ALA A O 1
ATOM 765 N N . GLU A 1 94 ? 8.261 -8.843 -3.136 1.00 88.44 94 GLU A N 1
ATOM 766 C CA . GLU A 1 94 ? 8.021 -9.716 -1.986 1.00 88.44 94 GLU A CA 1
ATOM 767 C C . GLU A 1 94 ? 8.089 -8.949 -0.656 1.00 88.44 94 GLU A C 1
ATOM 769 O O . GLU A 1 94 ? 7.204 -9.089 0.193 1.00 88.44 94 GLU A O 1
ATOM 774 N N . GLN A 1 95 ? 9.103 -8.101 -0.475 1.00 90.44 95 GLN A N 1
ATOM 775 C CA . GLN A 1 95 ? 9.232 -7.261 0.719 1.00 90.44 95 GLN A CA 1
ATOM 776 C C . GLN A 1 95 ? 8.063 -6.281 0.847 1.00 90.44 95 GLN A C 1
ATOM 778 O O . GLN A 1 95 ? 7.486 -6.136 1.927 1.00 90.44 95 GLN A O 1
ATOM 783 N N . THR A 1 96 ? 7.647 -5.679 -0.267 1.00 89.50 96 THR A N 1
ATOM 784 C CA . THR A 1 96 ? 6.473 -4.801 -0.314 1.00 89.50 96 THR A CA 1
ATOM 785 C C . THR A 1 96 ? 5.216 -5.560 0.108 1.00 89.50 96 THR A C 1
ATOM 787 O O . THR A 1 96 ? 4.457 -5.083 0.950 1.00 89.50 96 THR A O 1
ATOM 790 N N . LYS A 1 97 ? 5.017 -6.786 -0.389 1.00 88.88 97 LYS A N 1
ATOM 791 C CA . LYS A 1 97 ? 3.902 -7.644 0.030 1.00 88.88 97 LYS A CA 1
ATOM 792 C C . LYS A 1 97 ? 3.921 -7.916 1.538 1.00 88.88 97 LYS A C 1
ATOM 794 O O . LYS A 1 97 ? 2.876 -7.797 2.175 1.00 88.88 97 LYS A O 1
ATOM 799 N N . LYS A 1 98 ? 5.078 -8.254 2.122 1.00 91.38 98 LYS A N 1
ATOM 800 C CA . LYS A 1 98 ? 5.211 -8.493 3.574 1.00 91.38 98 LYS A CA 1
ATOM 801 C C . LYS A 1 98 ? 4.817 -7.258 4.391 1.00 91.38 98 LYS A C 1
ATOM 803 O O . LYS A 1 98 ? 4.059 -7.384 5.350 1.00 91.38 98 LYS A O 1
ATOM 808 N N . MET A 1 99 ? 5.258 -6.071 3.976 1.00 91.88 99 MET A N 1
ATOM 809 C CA . MET A 1 99 ? 4.873 -4.804 4.609 1.00 91.88 99 MET A CA 1
ATOM 810 C C . MET A 1 99 ? 3.354 -4.572 4.555 1.00 91.88 99 MET A C 1
ATOM 812 O O . MET A 1 99 ? 2.746 -4.294 5.588 1.00 91.88 99 MET A O 1
ATOM 816 N N . ILE A 1 100 ? 2.726 -4.748 3.386 1.00 92.31 100 ILE A N 1
ATOM 817 C CA . ILE A 1 100 ? 1.272 -4.573 3.209 1.00 92.31 100 ILE A CA 1
ATOM 818 C C . ILE A 1 100 ? 0.485 -5.537 4.102 1.00 92.31 100 ILE A C 1
ATOM 820 O O . ILE A 1 100 ? -0.501 -5.143 4.725 1.00 92.31 100 ILE A O 1
ATOM 824 N N . VAL A 1 101 ? 0.928 -6.793 4.204 1.00 91.19 101 VAL A N 1
ATOM 825 C CA . VAL A 1 101 ? 0.315 -7.784 5.100 1.00 91.19 101 VAL A CA 1
ATOM 826 C C . VAL A 1 101 ? 0.418 -7.340 6.562 1.00 91.19 101 VAL A C 1
ATOM 828 O O . VAL A 1 101 ? -0.587 -7.367 7.270 1.00 91.19 101 VAL A O 1
ATOM 831 N N . GLY A 1 102 ? 1.584 -6.857 6.999 1.00 91.00 102 GLY A N 1
ATOM 832 C CA . GLY A 1 102 ? 1.761 -6.345 8.361 1.00 91.00 102 GLY A CA 1
ATOM 833 C C . GLY A 1 102 ? 0.903 -5.110 8.665 1.00 91.00 102 GLY A C 1
ATOM 834 O O . GLY A 1 102 ? 0.398 -4.968 9.778 1.00 91.00 102 GLY A O 1
ATOM 835 N N . LEU A 1 103 ? 0.694 -4.218 7.690 1.00 90.94 103 LEU A N 1
ATOM 836 C CA . LEU A 1 103 ? -0.238 -3.091 7.831 1.00 90.94 103 LEU A CA 1
ATOM 837 C C . LEU A 1 103 ? -1.687 -3.573 7.958 1.00 90.94 103 LEU A C 1
ATOM 839 O O . LEU A 1 103 ? -2.409 -3.117 8.844 1.00 90.94 103 LEU A O 1
ATOM 843 N N . ARG A 1 104 ? -2.094 -4.548 7.135 1.00 90.06 104 ARG A N 1
ATOM 844 C CA . ARG A 1 104 ? -3.427 -5.161 7.210 1.00 90.06 104 ARG A CA 1
ATOM 845 C C . ARG A 1 104 ? -3.698 -5.757 8.588 1.00 90.06 104 ARG A C 1
ATOM 847 O O . ARG A 1 104 ? -4.798 -5.623 9.114 1.00 90.06 104 ARG A O 1
ATOM 854 N N . GLU A 1 105 ? -2.715 -6.446 9.156 1.00 88.62 105 GLU A N 1
ATOM 855 C CA . GLU A 1 105 ? -2.834 -7.071 10.471 1.00 88.62 105 GLU A CA 1
ATOM 856 C C . GLU A 1 105 ? -2.960 -6.032 11.589 1.00 88.62 105 GLU A C 1
ATOM 858 O O . GLU A 1 105 ? -3.881 -6.124 12.401 1.00 88.62 105 GLU A O 1
ATOM 863 N N . ARG A 1 106 ? -2.131 -4.979 11.570 1.00 85.38 106 ARG A N 1
ATOM 864 C CA . ARG A 1 106 ? -2.261 -3.850 12.507 1.00 85.38 106 ARG A CA 1
ATOM 865 C C . ARG A 1 106 ? -3.627 -3.177 12.415 1.00 85.38 106 ARG A C 1
ATOM 867 O O . ARG A 1 106 ? -4.231 -2.894 13.445 1.00 85.38 106 ARG A O 1
ATOM 874 N N . GLU A 1 107 ? -4.152 -2.979 11.207 1.00 85.38 107 GLU A N 1
ATOM 875 C CA . GLU A 1 107 ? -5.483 -2.397 11.023 1.00 85.38 107 GLU A CA 1
ATOM 876 C C . GLU A 1 107 ? -6.595 -3.322 11.543 1.00 85.38 107 GLU A C 1
ATOM 878 O O . GLU A 1 107 ? -7.556 -2.858 12.158 1.00 85.38 107 GLU A O 1
ATOM 883 N N . LYS A 1 108 ? -6.470 -4.644 11.363 1.00 85.50 108 LYS A N 1
ATOM 884 C CA . LYS A 1 108 ? -7.403 -5.617 11.958 1.00 85.50 108 LYS A CA 1
ATOM 885 C C . LYS A 1 108 ? -7.390 -5.546 13.482 1.00 85.50 108 LYS A C 1
ATOM 887 O O . LYS A 1 108 ? -8.461 -5.528 14.085 1.00 85.50 108 LYS A O 1
ATOM 892 N N . ILE A 1 109 ? -6.205 -5.478 14.087 1.00 83.31 109 ILE A N 1
ATOM 893 C CA . ILE A 1 109 ? -6.046 -5.331 15.537 1.00 83.31 109 ILE A CA 1
ATOM 894 C C . ILE A 1 109 ? -6.687 -4.017 15.990 1.00 83.31 109 ILE A C 1
ATOM 896 O O . ILE A 1 109 ? -7.546 -4.037 16.865 1.00 83.31 109 ILE A O 1
ATOM 900 N N . LYS A 1 110 ? -6.372 -2.892 15.341 1.00 79.31 110 LYS A N 1
ATOM 901 C CA . LYS A 1 110 ? -6.963 -1.581 15.646 1.00 79.31 110 LYS A CA 1
ATOM 902 C C . LYS A 1 110 ? -8.495 -1.604 15.578 1.00 79.31 110 LYS A C 1
ATOM 904 O O . LYS A 1 110 ? -9.156 -1.129 16.498 1.00 79.31 110 LYS A O 1
ATOM 909 N N . LYS A 1 111 ? -9.072 -2.206 14.532 1.00 80.56 111 LYS A N 1
ATOM 910 C CA . LYS A 1 111 ? -10.530 -2.374 14.393 1.00 80.56 111 LYS A CA 1
ATOM 911 C C . LYS A 1 111 ? -11.128 -3.277 15.468 1.00 80.56 111 LYS A C 1
ATOM 913 O O . LYS A 1 111 ? -12.248 -3.026 15.900 1.00 80.56 111 LYS A O 1
ATOM 918 N N . ALA A 1 112 ? -10.418 -4.324 15.886 1.00 78.88 112 ALA A N 1
ATOM 919 C CA . ALA A 1 112 ? -10.857 -5.182 16.980 1.00 78.88 112 ALA A CA 1
ATOM 920 C C . ALA A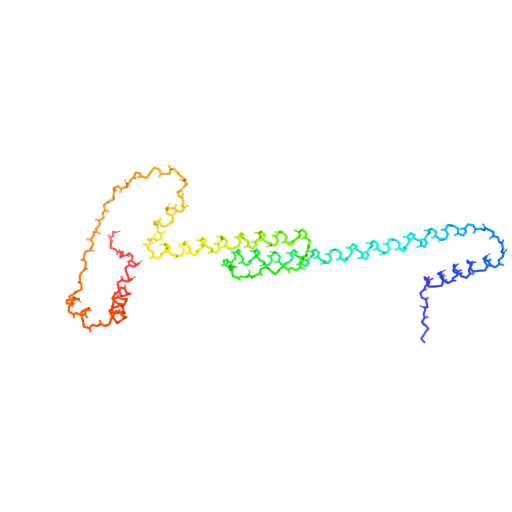 1 112 ? -10.842 -4.420 18.313 1.00 78.88 112 ALA A C 1
ATOM 922 O O . ALA A 1 112 ? -11.855 -4.408 19.002 1.00 78.88 112 ALA A O 1
ATOM 923 N N . PHE A 1 113 ? -9.756 -3.710 18.633 1.00 72.38 113 PHE A N 1
ATOM 924 C CA . PHE A 1 113 ? -9.652 -2.886 19.842 1.00 72.38 113 PHE A CA 1
ATOM 925 C C . PHE A 1 113 ? -10.718 -1.786 19.897 1.00 72.38 113 PHE A C 1
ATOM 927 O O . PHE A 1 113 ? -11.324 -1.592 20.945 1.00 72.38 113 PHE A O 1
ATOM 934 N N . GLY A 1 114 ? -11.032 -1.139 18.770 1.00 68.38 114 GLY A N 1
ATOM 935 C CA . GLY A 1 114 ? -12.103 -0.137 18.700 1.00 68.38 114 GLY A CA 1
ATOM 936 C C . GLY A 1 114 ? -13.517 -0.673 18.970 1.00 68.38 114 GLY A C 1
ATOM 937 O O . GLY A 1 114 ? -14.421 0.120 19.201 1.00 68.38 114 GLY A O 1
ATOM 938 N N . LYS A 1 115 ? -13.738 -1.997 18.959 1.00 68.25 115 LYS A N 1
ATOM 939 C CA . LYS A 1 115 ? -15.018 -2.596 19.385 1.00 68.25 115 LYS A CA 1
ATOM 940 C C . LYS A 1 115 ? -15.128 -2.776 20.900 1.00 68.25 115 LYS A C 1
ATOM 942 O O . LYS A 1 115 ? -16.237 -2.961 21.390 1.00 68.25 115 LYS A O 1
ATOM 947 N N . TYR A 1 116 ? -14.004 -2.774 21.617 1.00 65.62 116 TYR A N 1
ATOM 948 C CA . TYR A 1 116 ? -13.950 -3.074 23.053 1.00 65.62 116 TYR A CA 1
ATOM 949 C C . TYR A 1 116 ? -13.506 -1.882 23.903 1.00 65.62 116 TYR A C 1
ATOM 951 O O . TYR A 1 116 ? -13.813 -1.839 25.090 1.00 65.62 116 TYR A O 1
ATOM 959 N N . LEU A 1 117 ? -12.794 -0.924 23.309 1.00 68.69 117 LEU A N 1
ATOM 960 C CA . LEU A 1 117 ? -12.358 0.305 23.959 1.00 68.69 117 LEU A CA 1
ATOM 961 C C . LEU A 1 117 ? -13.105 1.500 23.375 1.00 68.69 117 LEU A C 1
ATOM 963 O O . LEU A 1 117 ? -13.301 1.586 22.163 1.00 68.69 117 LEU A O 1
ATOM 967 N N . ASP A 1 118 ? -13.461 2.446 24.243 1.00 68.94 118 ASP A N 1
ATOM 968 C CA . ASP A 1 118 ? -13.970 3.745 23.816 1.00 68.94 118 ASP A CA 1
ATOM 969 C C . ASP A 1 118 ? -12.951 4.432 22.875 1.00 68.94 118 ASP A C 1
ATOM 971 O O . ASP A 1 118 ? -11.738 4.352 23.130 1.00 68.94 118 ASP A O 1
ATOM 975 N N . PRO A 1 119 ? -13.393 5.112 21.796 1.00 66.19 119 PRO A N 1
ATOM 976 C CA . PRO A 1 119 ? -12.503 5.788 20.854 1.00 66.19 119 PRO A CA 1
ATOM 977 C C . PRO A 1 119 ? -11.489 6.725 21.521 1.00 66.19 119 PRO A C 1
ATOM 979 O O . PRO A 1 119 ? -10.355 6.823 21.053 1.00 66.19 119 PRO A O 1
ATOM 982 N N . GLN A 1 120 ? -11.862 7.381 22.625 1.00 65.94 120 GLN A N 1
ATOM 983 C CA . GLN A 1 120 ? -10.979 8.287 23.362 1.00 65.94 120 GLN A CA 1
ATOM 984 C C . GLN A 1 120 ? -9.840 7.532 24.056 1.00 65.94 120 GLN A C 1
ATOM 986 O O . GLN A 1 120 ? -8.701 8.000 24.061 1.00 65.94 120 GLN A O 1
ATOM 991 N N . VAL A 1 121 ? -10.117 6.334 24.579 1.00 69.50 121 VAL A N 1
ATOM 992 C CA . VAL A 1 121 ? -9.108 5.460 25.194 1.00 69.50 121 VAL A CA 1
ATOM 993 C C . VAL A 1 121 ? -8.187 4.877 24.124 1.00 69.50 121 VAL A C 1
ATOM 995 O O . VAL A 1 121 ? -6.973 4.870 24.303 1.00 69.50 121 VAL A O 1
ATOM 998 N N . ALA A 1 122 ? -8.729 4.450 22.980 1.00 67.38 122 ALA A N 1
ATOM 999 C CA . ALA A 1 122 ? -7.921 3.940 21.871 1.00 67.38 122 ALA A CA 1
ATOM 1000 C C . ALA A 1 122 ? -6.947 5.001 21.325 1.00 67.38 122 ALA A C 1
ATOM 1002 O O . ALA A 1 122 ? -5.782 4.698 21.075 1.00 67.38 122 ALA A O 1
ATOM 1003 N N . VAL A 1 123 ? -7.399 6.252 21.179 1.00 66.81 123 VAL A N 1
ATOM 1004 C CA . VAL A 1 123 ? -6.549 7.382 20.765 1.00 66.81 123 VAL A CA 1
ATOM 1005 C C . VAL A 1 123 ? -5.489 7.693 21.821 1.00 66.81 123 VAL A C 1
ATOM 1007 O O . VAL A 1 123 ? -4.334 7.906 21.465 1.00 66.81 123 VAL A O 1
ATOM 1010 N N . ALA A 1 124 ? -5.846 7.672 23.108 1.00 68.31 124 ALA A N 1
ATOM 1011 C CA . ALA A 1 124 ? -4.885 7.881 24.188 1.00 68.31 124 ALA A CA 1
ATOM 1012 C C . ALA A 1 124 ? -3.780 6.812 24.184 1.00 68.31 124 ALA A C 1
ATOM 1014 O O . ALA A 1 124 ? -2.605 7.156 24.260 1.00 68.31 124 ALA A O 1
ATOM 1015 N N . VAL A 1 125 ? -4.137 5.535 24.015 1.00 68.50 125 VAL A N 1
ATOM 1016 C CA . VAL A 1 125 ? -3.170 4.425 23.957 1.00 68.50 125 VAL A CA 1
ATOM 1017 C C . VAL A 1 125 ? -2.260 4.529 22.731 1.00 68.50 125 VAL A C 1
ATOM 1019 O O . VAL A 1 125 ? -1.065 4.291 22.844 1.00 68.50 125 VAL A O 1
ATOM 1022 N N . LEU A 1 126 ? -2.796 4.913 21.567 1.00 66.44 126 LEU A N 1
ATOM 1023 C CA . LEU A 1 126 ? -2.006 5.055 20.335 1.00 66.44 126 LEU A CA 1
ATOM 1024 C C . LEU A 1 126 ? -1.073 6.276 20.338 1.00 66.44 126 LEU A C 1
ATOM 1026 O O . LEU A 1 126 ? -0.042 6.238 19.674 1.00 66.44 126 LEU A O 1
ATOM 1030 N N . ASN A 1 127 ? -1.436 7.347 21.049 1.00 68.00 127 ASN A N 1
ATOM 1031 C CA . ASN A 1 127 ? -0.645 8.581 21.139 1.00 68.00 127 ASN A CA 1
ATOM 1032 C C . ASN A 1 127 ? 0.375 8.570 22.284 1.00 68.00 127 ASN A C 1
ATOM 1034 O O . ASN A 1 127 ? 1.132 9.526 22.444 1.00 68.00 127 ASN A O 1
ATOM 1038 N N . THR A 1 128 ? 0.362 7.528 23.109 1.00 62.12 128 THR A N 1
ATOM 1039 C CA . THR A 1 128 ? 1.294 7.390 24.217 1.00 62.12 128 THR A CA 1
ATOM 1040 C C . THR A 1 128 ? 2.553 6.690 23.712 1.00 62.12 128 THR A C 1
ATOM 1042 O O . THR A 1 128 ? 2.545 5.479 23.503 1.00 62.12 128 THR A O 1
ATOM 1045 N N . GLU A 1 129 ? 3.627 7.451 23.486 1.00 55.88 129 GLU A N 1
ATOM 1046 C CA . GLU A 1 129 ? 4.963 6.871 23.306 1.00 55.88 129 GLU A CA 1
ATOM 1047 C C . GLU A 1 129 ? 5.411 6.165 24.597 1.00 55.88 129 GLU A C 1
ATOM 1049 O O . GLU A 1 129 ? 4.945 6.514 25.683 1.00 55.88 129 GLU A O 1
ATOM 1054 N N . GLU A 1 130 ? 6.279 5.161 24.437 1.00 55.50 130 GLU A N 1
ATOM 1055 C CA . GLU A 1 130 ? 6.630 4.020 25.310 1.00 55.50 130 GLU A CA 1
ATOM 1056 C C . GLU A 1 130 ? 6.879 4.253 26.821 1.00 55.50 130 GLU A C 1
ATOM 1058 O O . GLU A 1 130 ? 7.141 3.287 27.524 1.00 55.50 130 GLU A O 1
ATOM 1063 N N . ASP A 1 131 ? 6.716 5.459 27.365 1.00 50.03 131 ASP A N 1
ATOM 1064 C CA . ASP A 1 131 ? 6.994 5.793 28.767 1.00 50.03 131 ASP A CA 1
ATOM 1065 C C . ASP A 1 131 ? 6.037 6.836 29.386 1.00 50.03 131 ASP A C 1
ATOM 1067 O O . ASP A 1 131 ? 6.400 7.518 30.352 1.00 50.03 131 ASP A O 1
ATOM 1071 N N . ALA A 1 132 ? 4.787 6.991 28.918 1.00 53.78 132 ALA A N 1
ATOM 1072 C CA . ALA A 1 132 ? 3.823 7.729 29.747 1.00 53.78 132 ALA A CA 1
ATOM 1073 C C . ALA A 1 132 ? 3.413 6.861 30.936 1.00 53.78 132 ALA A C 1
ATOM 1075 O O . ALA A 1 132 ? 2.462 6.087 30.879 1.00 53.78 132 ALA A O 1
ATOM 1076 N N . ASN A 1 133 ? 4.204 7.000 31.998 1.00 53.56 133 ASN A N 1
ATOM 1077 C CA . ASN A 1 133 ? 3.878 6.796 33.397 1.00 53.56 133 ASN A CA 1
ATOM 1078 C C . ASN A 1 133 ? 2.431 6.307 33.575 1.00 53.56 133 ASN A C 1
ATOM 1080 O O . ASN A 1 133 ? 1.500 7.111 33.659 1.00 53.56 133 ASN A O 1
ATOM 1084 N N . LEU A 1 134 ? 2.248 4.979 33.598 1.00 55.31 134 LEU A N 1
ATOM 1085 C CA . LEU A 1 134 ? 0.975 4.284 33.837 1.00 55.31 134 LEU A CA 1
ATOM 1086 C C . LEU A 1 134 ? 0.489 4.496 35.288 1.00 55.31 134 LEU A C 1
ATOM 1088 O O . LEU A 1 134 ? -0.035 3.590 35.933 1.00 55.31 134 LEU A O 1
ATOM 1092 N N . GLY A 1 135 ? 0.681 5.692 35.841 1.00 58.22 135 GLY A N 1
ATOM 1093 C CA . GLY A 1 135 ? 0.002 6.141 37.037 1.00 58.22 135 GLY A CA 1
ATOM 1094 C C . GLY A 1 135 ? -1.471 6.288 36.692 1.00 58.22 135 GLY A C 1
ATOM 1095 O O . GLY A 1 135 ? -1.862 7.228 36.001 1.00 58.22 135 GLY A O 1
ATOM 1096 N N . GLY A 1 136 ? -2.285 5.327 37.132 1.00 67.31 136 GLY A N 1
ATOM 1097 C CA . GLY A 1 136 ? -3.733 5.376 36.961 1.00 67.31 136 GLY A CA 1
ATOM 1098 C C . GLY A 1 136 ? -4.291 6.735 37.395 1.00 67.31 136 GLY A C 1
ATOM 1099 O O . GLY A 1 136 ? -3.912 7.278 38.433 1.00 67.31 136 GLY A O 1
ATOM 1100 N N . ARG A 1 137 ? -5.187 7.305 36.587 1.00 69.00 137 ARG A N 1
ATOM 1101 C CA . ARG A 1 137 ? -5.822 8.591 36.882 1.00 69.00 137 ARG A CA 1
ATOM 1102 C C . ARG A 1 137 ? -7.035 8.364 37.781 1.00 69.00 137 ARG A C 1
ATOM 1104 O O . ARG A 1 137 ? -7.933 7.613 37.412 1.00 69.00 137 ARG A O 1
ATOM 1111 N N . GLN A 1 138 ? -7.100 9.045 38.924 1.00 77.56 138 GLN A N 1
ATOM 1112 C CA . GLN A 1 138 ? -8.361 9.170 39.655 1.00 77.56 138 GLN A CA 1
ATOM 1113 C C . GLN A 1 138 ? -9.277 10.125 38.888 1.00 77.56 138 GLN A C 1
ATOM 1115 O O . GLN A 1 138 ? -8.910 11.267 38.606 1.00 77.56 138 GLN A O 1
ATOM 1120 N N . VAL A 1 139 ? -10.451 9.631 38.514 1.00 79.94 139 VAL A N 1
ATOM 1121 C CA . VAL A 1 139 ? -11.488 10.391 37.817 1.00 79.94 139 VAL A CA 1
ATOM 1122 C C . VAL A 1 139 ? -12.804 10.216 38.562 1.00 79.94 139 VAL A C 1
ATOM 1124 O O . VAL A 1 139 ? -13.128 9.114 39.002 1.00 79.94 139 VAL A O 1
ATOM 1127 N N . GLU A 1 140 ? -13.550 11.303 38.723 1.00 86.56 140 GLU A N 1
ATOM 1128 C CA . GLU A 1 140 ? -14.911 11.247 39.246 1.00 86.56 140 GLU A CA 1
ATOM 1129 C C . GLU A 1 140 ? -15.831 10.724 38.139 1.00 86.56 140 GLU A C 1
ATOM 1131 O O . GLU A 1 140 ? -15.885 11.288 37.045 1.00 86.56 140 GLU A O 1
ATOM 1136 N N . VAL A 1 141 ? -16.506 9.604 38.399 1.00 85.00 141 VAL A N 1
ATOM 1137 C CA . VAL A 1 141 ? -17.371 8.931 37.425 1.00 85.00 141 VAL A CA 1
ATOM 1138 C C . VAL A 1 141 ? -18.714 8.592 38.057 1.00 85.00 141 VAL A C 1
ATOM 1140 O O . VAL A 1 141 ? -18.781 8.133 39.195 1.00 85.00 141 VAL A O 1
ATOM 1143 N N . ALA A 1 142 ? -19.791 8.779 37.297 1.00 87.94 142 ALA A N 1
ATOM 1144 C CA . ALA A 1 142 ? -21.109 8.268 37.648 1.00 87.94 142 ALA A CA 1
ATOM 1145 C C . ALA A 1 142 ? -21.288 6.882 37.012 1.00 87.94 142 ALA A C 1
ATOM 1147 O O . ALA A 1 142 ? -21.253 6.749 35.789 1.00 87.94 142 ALA A O 1
ATOM 1148 N N . ILE A 1 143 ? -21.466 5.845 37.833 1.00 83.94 143 ILE A N 1
ATOM 1149 C CA . ILE A 1 143 ? -21.676 4.468 37.365 1.00 83.94 143 ILE A CA 1
ATOM 1150 C C . ILE A 1 143 ? -23.177 4.173 37.367 1.00 83.94 143 ILE A C 1
ATOM 1152 O O . ILE A 1 143 ? -23.831 4.280 38.403 1.00 83.94 143 ILE A O 1
ATOM 1156 N N . MET A 1 144 ? -23.718 3.773 36.216 1.00 84.50 144 MET A N 1
ATOM 1157 C CA . MET A 1 144 ? -25.099 3.304 36.095 1.00 84.50 144 MET A CA 1
ATOM 1158 C C . MET A 1 144 ? -25.125 1.777 36.042 1.00 84.50 144 MET A C 1
ATOM 1160 O O . MET A 1 144 ? -24.525 1.174 35.155 1.00 84.50 144 MET A O 1
ATOM 1164 N N . PHE A 1 145 ? -25.853 1.158 36.971 1.00 85.00 145 PHE A N 1
ATOM 1165 C CA . PHE A 1 145 ? -26.137 -0.275 36.946 1.00 85.00 145 PHE A CA 1
ATOM 1166 C C . PHE A 1 145 ? -27.528 -0.515 36.363 1.00 85.00 145 PHE A C 1
ATOM 1168 O O . PHE A 1 145 ? -28.504 0.097 36.796 1.00 85.00 145 PHE A O 1
ATOM 1175 N N . THR A 1 146 ? -27.623 -1.424 35.396 1.00 84.19 146 THR A N 1
ATOM 1176 C CA . THR A 1 146 ? -28.893 -1.840 34.792 1.00 84.19 146 THR A CA 1
ATOM 1177 C C . THR A 1 146 ? -28.964 -3.356 34.757 1.00 84.19 146 THR A C 1
ATOM 1179 O O . THR A 1 146 ? -28.000 -3.993 34.336 1.00 84.19 146 THR A O 1
ATOM 1182 N N . ASP A 1 147 ? -30.104 -3.920 35.142 1.00 87.75 147 ASP A N 1
ATOM 1183 C CA . ASP A 1 147 ? -30.364 -5.355 35.044 1.00 87.75 147 ASP A CA 1
ATOM 1184 C C . ASP A 1 147 ? -31.660 -5.624 34.267 1.00 87.75 147 ASP A C 1
ATOM 1186 O O . ASP A 1 147 ? -32.617 -4.841 34.304 1.00 87.75 147 ASP A O 1
ATOM 1190 N N . LEU A 1 148 ? -31.685 -6.740 33.544 1.00 86.44 148 LEU A N 1
ATOM 1191 C CA . LEU A 1 148 ? -32.830 -7.181 32.761 1.00 86.44 148 LEU A CA 1
ATOM 1192 C C . LEU A 1 148 ? -33.745 -8.043 33.632 1.00 86.44 148 LEU A C 1
ATOM 1194 O O . LEU A 1 148 ? -33.398 -9.147 34.053 1.00 86.44 148 LEU A O 1
ATOM 1198 N N . ARG A 1 149 ? -34.974 -7.569 33.856 1.00 88.38 149 ARG A N 1
ATOM 1199 C CA . ARG A 1 149 ? -35.984 -8.332 34.604 1.00 88.38 149 ARG A CA 1
ATOM 1200 C C . ARG A 1 149 ? -36.220 -9.698 33.959 1.00 88.38 149 ARG A C 1
ATOM 1202 O O . ARG A 1 149 ? -36.443 -9.786 32.755 1.00 88.38 149 ARG A O 1
ATOM 1209 N N . ASN A 1 150 ? -36.259 -10.745 34.784 1.00 86.31 150 ASN A N 1
ATOM 1210 C CA . ASN A 1 150 ? -36.510 -12.127 34.363 1.00 86.31 150 ASN A CA 1
ATOM 1211 C C . ASN A 1 150 ? -35.523 -12.665 33.307 1.00 86.31 150 ASN A C 1
ATOM 1213 O O . ASN A 1 150 ? -35.877 -13.554 32.532 1.00 86.31 150 ASN A O 1
ATOM 1217 N N . PHE A 1 151 ? -34.277 -12.185 33.291 1.00 86.56 151 PHE A N 1
ATOM 1218 C CA . PHE A 1 151 ? -33.267 -12.684 32.358 1.00 86.56 151 PHE A CA 1
ATOM 1219 C C . PHE A 1 151 ? -32.917 -14.167 32.578 1.00 86.56 151 PHE A C 1
ATOM 1221 O O . PHE A 1 151 ? -32.838 -14.928 31.619 1.00 86.56 151 PHE A O 1
ATOM 1228 N N . THR A 1 152 ? -32.776 -14.613 33.830 1.00 87.31 152 THR A N 1
ATOM 1229 C CA . THR A 1 152 ? -32.425 -16.005 34.175 1.00 87.31 152 THR A CA 1
ATOM 1230 C C . THR A 1 152 ? -33.407 -17.057 33.631 1.00 87.31 152 THR A C 1
ATOM 1232 O O . THR A 1 152 ? -32.960 -18.017 33.007 1.00 87.31 152 THR A O 1
ATOM 1235 N N . PRO A 1 153 ? -34.739 -16.929 33.810 1.00 88.56 153 PRO A N 1
ATOM 1236 C CA . PRO A 1 153 ? -35.674 -17.883 33.214 1.00 88.56 153 PRO A CA 1
ATOM 1237 C C . PRO A 1 153 ? -35.760 -17.774 31.684 1.00 88.56 153 PRO A C 1
ATOM 1239 O O . PRO A 1 153 ? -36.109 -18.760 31.039 1.00 88.56 153 PRO A O 1
ATOM 1242 N N . LEU A 1 154 ? -35.451 -16.611 31.100 1.00 85.88 154 LEU A N 1
ATOM 1243 C CA . LEU A 1 154 ? -35.418 -16.415 29.649 1.00 85.88 154 LEU A CA 1
ATOM 1244 C C . LEU A 1 154 ? -34.225 -17.149 29.016 1.00 85.88 154 LEU A C 1
ATOM 1246 O O . LEU A 1 154 ? -34.416 -17.941 28.095 1.00 85.88 154 LEU A O 1
ATOM 1250 N N . SER A 1 155 ? -33.016 -16.970 29.554 1.00 88.75 155 SER A N 1
ATOM 1251 C CA . SER A 1 155 ? -31.801 -17.625 29.048 1.00 88.75 155 SER A CA 1
ATOM 1252 C C . SER A 1 155 ? -31.809 -19.145 29.230 1.00 88.75 155 SER A C 1
ATOM 1254 O O . SER A 1 155 ? -31.199 -19.859 28.442 1.00 88.75 155 SER A O 1
ATOM 1256 N N . ALA A 1 156 ? -32.535 -19.657 30.228 1.00 89.31 156 ALA A N 1
ATOM 1257 C CA . ALA A 1 156 ? -32.711 -21.094 30.436 1.00 89.31 156 ALA A CA 1
ATOM 1258 C C . ALA A 1 156 ? -33.671 -21.757 29.426 1.00 89.31 156 ALA A C 1
ATOM 1260 O O . ALA A 1 156 ? -33.644 -22.977 29.271 1.00 89.31 156 ALA A O 1
ATOM 1261 N N . ARG A 1 157 ? -34.552 -20.981 28.777 1.00 89.44 157 ARG A N 1
ATOM 1262 C CA . ARG A 1 157 ? -35.582 -21.487 27.849 1.00 89.44 157 ARG A CA 1
ATOM 1263 C C . ARG A 1 157 ? -35.249 -21.238 26.380 1.00 89.44 157 ARG A C 1
ATOM 1265 O O . ARG A 1 157 ? -35.708 -21.994 25.530 1.00 89.44 157 ARG A O 1
ATOM 1272 N N . CYS A 1 158 ? -34.503 -20.178 26.086 1.00 86.75 158 CYS A N 1
ATOM 1273 C CA . CYS A 1 158 ? -34.131 -19.792 24.730 1.00 86.75 158 CYS A CA 1
ATOM 1274 C C . CYS A 1 158 ? -32.807 -20.426 24.297 1.00 86.75 158 CYS A C 1
ATOM 1276 O O 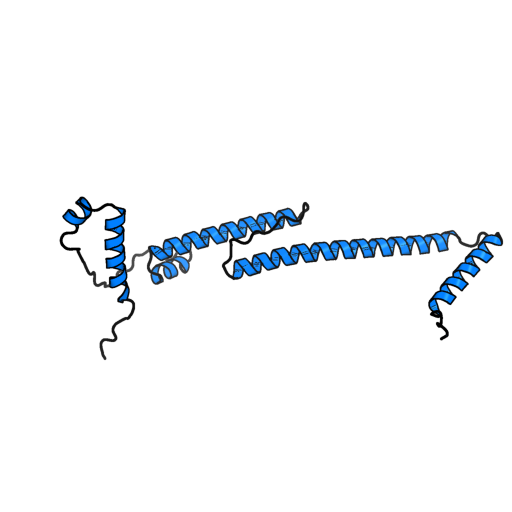. CYS A 1 158 ? -31.942 -20.736 25.116 1.00 86.75 158 CYS A O 1
ATOM 1278 N N . SER A 1 159 ? -32.613 -20.561 22.985 1.00 91.81 159 SER A N 1
ATOM 1279 C CA . SER A 1 159 ? -31.299 -20.917 22.450 1.00 91.81 159 SER A CA 1
ATOM 1280 C C . SER A 1 159 ? -30.277 -19.788 22.691 1.00 91.81 159 SER A C 1
ATOM 1282 O O . SER A 1 159 ? -30.654 -18.613 22.831 1.00 91.81 159 SER A O 1
ATOM 1284 N N . PRO A 1 160 ? -28.964 -20.093 22.706 1.00 89.12 160 PRO A N 1
ATOM 1285 C CA . PRO A 1 160 ? -27.922 -19.072 22.812 1.00 89.12 160 PRO A CA 1
ATOM 1286 C C . PRO A 1 160 ? -28.044 -17.982 21.738 1.00 89.12 160 PRO A C 1
ATOM 1288 O O . PRO A 1 160 ? -27.865 -16.802 22.028 1.00 89.12 160 PRO A O 1
ATOM 1291 N N . GLN A 1 161 ? -28.405 -18.357 20.509 1.00 90.31 161 GLN A N 1
ATOM 1292 C CA . GLN A 1 161 ? -28.559 -17.434 19.385 1.00 90.31 161 GLN A CA 1
ATOM 1293 C C . GLN A 1 161 ? -29.727 -16.460 19.597 1.00 90.31 161 GLN A C 1
ATOM 1295 O O . GLN A 1 161 ? -29.583 -15.263 19.351 1.00 90.31 161 GLN A O 1
ATOM 1300 N N . GLU A 1 162 ? -30.871 -16.948 20.084 1.00 86.81 162 GLU A N 1
ATOM 1301 C CA . GLU A 1 162 ? -32.042 -16.111 20.383 1.00 86.81 162 GLU A CA 1
ATOM 1302 C C . GLU A 1 162 ? -31.785 -15.174 21.564 1.00 86.81 162 GLU A C 1
ATOM 1304 O O . GLU A 1 162 ? -32.131 -13.996 21.503 1.00 86.81 162 GLU A O 1
ATOM 1309 N N . THR A 1 163 ? -31.113 -15.664 22.608 1.00 89.44 163 THR A N 1
ATOM 1310 C CA . THR A 1 163 ? -30.750 -14.850 23.777 1.00 89.44 163 THR A CA 1
ATOM 1311 C C . THR A 1 163 ? -29.810 -13.706 23.382 1.00 89.44 163 THR A C 1
ATOM 1313 O O . THR A 1 163 ? -30.027 -12.559 23.772 1.00 89.44 163 THR A O 1
ATOM 1316 N N . VAL A 1 164 ? -28.801 -13.990 22.547 1.00 90.06 164 VAL A N 1
ATOM 1317 C CA . VAL A 1 164 ? -27.880 -12.973 22.009 1.00 90.06 164 VAL A CA 1
ATOM 1318 C C . VAL A 1 164 ? -28.614 -11.955 21.138 1.00 90.06 164 VAL A C 1
ATOM 1320 O O . VAL A 1 164 ? -28.308 -10.768 21.203 1.00 90.06 164 VAL A O 1
ATOM 1323 N N . ARG A 1 165 ? -29.606 -12.383 20.350 1.00 87.75 165 ARG A N 1
ATOM 1324 C CA . ARG A 1 165 ? -30.422 -11.469 19.544 1.00 87.75 165 ARG A CA 1
ATOM 1325 C C . ARG A 1 165 ? -31.190 -10.475 20.419 1.00 87.75 165 ARG A C 1
ATOM 1327 O O . ARG A 1 165 ? -31.091 -9.279 20.176 1.00 87.75 165 ARG A O 1
ATOM 1334 N N . VAL A 1 166 ? -31.867 -10.952 21.466 1.00 86.69 166 VAL A N 1
ATOM 1335 C CA . VAL A 1 166 ? -32.597 -10.090 22.417 1.00 86.69 166 VAL A CA 1
ATOM 1336 C C . VAL A 1 166 ? -31.655 -9.105 23.119 1.00 86.69 166 VAL A C 1
ATOM 1338 O O . VAL A 1 166 ? -31.994 -7.933 23.278 1.00 86.69 166 VAL A O 1
ATOM 1341 N N . LEU A 1 167 ? -30.457 -9.554 23.506 1.00 86.94 167 LEU A N 1
ATOM 1342 C CA . LEU A 1 167 ? -29.435 -8.688 24.103 1.00 86.94 167 LEU A CA 1
ATOM 1343 C C . LEU A 1 167 ? -28.949 -7.609 23.130 1.00 86.94 167 LEU A C 1
ATOM 1345 O O . LEU A 1 167 ? -28.867 -6.441 23.503 1.00 86.94 167 LEU A O 1
ATOM 1349 N N . ASN A 1 168 ? -28.656 -7.976 21.882 1.00 86.56 168 ASN A N 1
ATOM 1350 C CA . ASN A 1 168 ? -28.235 -7.019 20.861 1.00 86.56 168 ASN A CA 1
ATOM 1351 C C . ASN A 1 168 ? -29.329 -5.983 20.572 1.00 86.56 168 ASN A C 1
ATOM 1353 O O . ASN A 1 168 ? -29.018 -4.797 20.460 1.00 86.56 168 ASN A O 1
ATOM 1357 N N . ASP A 1 169 ? -30.597 -6.398 20.510 1.00 84.81 169 ASP A N 1
ATOM 1358 C CA . ASP A 1 169 ? -31.733 -5.487 20.336 1.00 84.81 169 ASP A CA 1
ATOM 1359 C C . ASP A 1 169 ? -31.835 -4.501 21.520 1.00 84.81 169 ASP A C 1
ATOM 1361 O O . ASP A 1 169 ? -31.975 -3.293 21.315 1.00 84.81 169 ASP A O 1
ATOM 1365 N N . TYR A 1 170 ? -31.668 -4.984 22.759 1.00 84.88 170 TYR A N 1
ATOM 1366 C CA . TYR A 1 170 ? -31.636 -4.145 23.965 1.00 84.88 170 TYR A CA 1
ATOM 1367 C C . TYR A 1 170 ? -30.477 -3.131 23.957 1.00 84.88 170 TYR A C 1
ATOM 1369 O O . TYR A 1 170 ? -30.695 -1.939 24.187 1.00 84.88 170 TYR A O 1
ATOM 1377 N N . PHE A 1 171 ? -29.254 -3.570 23.640 1.00 81.12 171 PHE A N 1
ATOM 1378 C CA . PHE A 1 171 ? -28.082 -2.688 23.589 1.00 81.12 171 PHE A CA 1
ATOM 1379 C C . PHE A 1 171 ? -28.144 -1.672 22.440 1.00 81.12 171 PHE A C 1
ATOM 1381 O O . PHE A 1 171 ? -27.653 -0.554 22.589 1.00 81.12 171 PHE A O 1
ATOM 1388 N N . THR A 1 172 ? -28.794 -2.009 21.322 1.00 78.62 172 THR A N 1
ATOM 1389 C CA . THR A 1 172 ? -28.961 -1.088 20.185 1.00 78.62 172 THR A CA 1
ATOM 1390 C C . THR A 1 172 ? -29.862 0.097 20.547 1.00 78.62 172 THR A C 1
ATOM 1392 O O . THR A 1 172 ? -29.572 1.226 20.159 1.00 78.62 172 THR A O 1
ATOM 1395 N N . ILE A 1 173 ? -30.911 -0.124 21.350 1.00 71.00 173 ILE A N 1
ATOM 1396 C CA . ILE A 1 173 ? -31.791 0.949 21.849 1.00 71.00 173 ILE A CA 1
ATOM 1397 C C . ILE A 1 173 ? -31.039 1.860 22.840 1.00 71.00 173 ILE A C 1
ATOM 1399 O O . ILE A 1 173 ? -31.225 3.076 22.827 1.00 71.00 173 ILE A O 1
ATOM 1403 N N . GLY A 1 174 ? -30.143 1.298 23.659 1.00 60.88 174 GLY A N 1
ATOM 1404 C CA . GLY A 1 174 ? -29.291 2.056 24.587 1.00 60.88 174 GLY A CA 1
ATOM 1405 C C . GLY A 1 174 ? -28.194 2.901 23.919 1.00 60.88 174 GLY A C 1
ATOM 1406 O O . GLY A 1 174 ? -27.703 3.856 24.522 1.00 60.88 174 GLY A O 1
ATOM 1407 N N . GLY A 1 175 ? -27.840 2.612 22.661 1.00 55.97 175 GLY A N 1
ATOM 1408 C CA . GLY A 1 175 ? -26.821 3.340 21.888 1.00 55.97 175 GLY A CA 1
ATOM 1409 C C . GLY A 1 175 ? -27.161 4.804 21.557 1.00 55.97 175 GLY A C 1
ATOM 1410 O O . GLY A 1 175 ? -26.313 5.532 21.044 1.00 55.97 175 GLY A O 1
ATOM 1411 N N . LEU A 1 176 ? -28.372 5.270 21.878 1.00 50.59 176 LEU A N 1
ATOM 1412 C CA . LEU A 1 176 ? -28.826 6.654 21.679 1.00 50.59 176 LEU A CA 1
ATOM 1413 C C . LEU A 1 176 ? -28.178 7.683 22.631 1.00 50.59 176 LEU A C 1
ATOM 1415 O O . LEU A 1 176 ? -28.385 8.881 22.456 1.00 50.59 176 LEU A O 1
ATOM 1419 N N . CYS A 1 177 ? -27.350 7.264 23.594 1.00 55.09 177 CYS A N 1
ATOM 1420 C CA . CYS A 1 177 ? -26.667 8.167 24.537 1.00 55.09 177 CYS A CA 1
ATOM 1421 C C . CYS A 1 177 ? -25.551 9.045 23.920 1.00 55.09 177 CYS A C 1
ATOM 1423 O O . CYS A 1 177 ? -24.903 9.805 24.635 1.00 55.09 177 CYS A O 1
ATOM 1425 N N . HIS A 1 178 ? -25.316 8.982 22.604 1.00 47.53 178 HIS A N 1
ATOM 1426 C CA . HIS A 1 178 ? -24.268 9.763 21.932 1.00 47.53 178 HIS A CA 1
ATOM 1427 C C . HIS A 1 178 ? -24.552 11.269 21.795 1.00 47.53 178 HIS A C 1
ATOM 1429 O O . HIS A 1 178 ? -23.671 12.013 21.362 1.00 47.53 178 HIS A O 1
ATOM 1435 N N . THR A 1 179 ? -25.738 11.753 22.170 1.00 45.03 179 THR A N 1
ATOM 1436 C CA . THR A 1 179 ? -25.999 13.194 22.267 1.00 45.03 179 THR A CA 1
ATOM 1437 C C . THR A 1 179 ? -25.861 13.645 23.717 1.00 45.03 179 THR A C 1
ATOM 1439 O O . THR A 1 179 ? -26.724 13.287 24.522 1.00 45.03 179 THR A O 1
ATOM 1442 N N . PRO A 1 180 ? -24.837 14.444 24.078 1.00 43.69 180 PRO A N 1
ATOM 1443 C CA . PRO A 1 180 ? -24.827 15.077 25.385 1.00 43.69 180 PRO A CA 1
ATOM 1444 C C . PRO A 1 180 ? -26.080 15.955 25.475 1.00 43.69 180 PRO A C 1
ATOM 1446 O O . PRO A 1 180 ? -26.288 16.812 24.605 1.00 43.69 180 PRO A O 1
ATOM 1449 N N . PRO A 1 181 ? -26.952 15.754 26.472 1.00 43.16 181 PRO A N 1
ATOM 1450 C CA . PRO A 1 181 ? -28.054 16.666 26.658 1.00 43.16 181 PRO A CA 1
ATOM 1451 C C . PRO A 1 181 ? -27.463 18.019 27.062 1.00 43.16 181 PRO A C 1
ATOM 1453 O O . PRO A 1 181 ? -26.745 18.129 28.057 1.00 43.16 181 PRO A O 1
ATOM 1456 N N . ARG A 1 182 ? -27.740 19.056 26.264 1.00 46.03 182 ARG A N 1
ATOM 1457 C CA . ARG A 1 182 ? -27.540 20.443 26.689 1.00 46.03 182 ARG A CA 1
ATOM 1458 C C . ARG A 1 182 ? -28.517 20.708 27.833 1.00 46.03 182 ARG A C 1
ATOM 1460 O O . ARG A 1 182 ? -29.645 21.123 27.589 1.00 46.03 182 ARG A O 1
ATOM 1467 N N . TRP A 1 183 ? -28.095 20.440 29.063 1.00 39.59 183 TRP A N 1
ATOM 1468 C CA . TRP A 1 183 ? -28.747 20.977 30.250 1.00 39.59 183 TRP A CA 1
ATOM 1469 C C . TRP A 1 183 ? -28.064 22.302 30.614 1.00 39.59 183 TRP A C 1
ATOM 1471 O O . TRP A 1 183 ? -26.857 22.361 30.817 1.00 39.59 183 TRP A O 1
ATOM 1481 N N . CYS A 1 184 ? -28.895 23.340 30.557 1.00 34.12 184 CYS A N 1
ATOM 1482 C CA . CYS A 1 184 ? -28.739 24.782 30.729 1.00 34.12 184 CYS A CA 1
ATOM 1483 C C . CYS A 1 184 ? -27.578 25.374 31.548 1.00 34.12 184 CYS A C 1
ATOM 1485 O O . CYS A 1 184 ? -27.224 24.897 32.624 1.00 34.12 184 CYS A O 1
ATOM 1487 N N . GLY A 1 185 ? -27.181 26.557 31.069 1.00 37.00 185 GLY A N 1
ATOM 1488 C CA . GLY A 1 185 ? -26.594 27.691 31.782 1.00 37.00 185 GLY A CA 1
ATOM 1489 C C . GLY A 1 185 ? -26.638 28.902 30.864 1.00 37.00 185 GLY A C 1
ATOM 1490 O O . GLY A 1 185 ? -25.751 28.965 29.989 1.00 37.00 185 GLY A O 1
#

Sequence (185 aa):
MAFSRPPTLLLIYKDFTYVISEFTRGKTFKFSWVVREVLFAVLLMGCLVVARRYSRNLRLMFDLQLKAFGAVEKGDYDRFVPLVSNDEFSVIAEQTKKMIVGLREREKIKKAFGKYLDPQVAVAVLNTEEDANLGGRQVEVAIMFTDLRNFTPLSARCSPQETVRVLNDYFTIGGLCHTPPRWCG

Secondary structure (DSSP, 8-state):
------HHHHHHHHHHHHHHHHHTTT----HHHHHHHHHHHHHHHHHHHHHHHHHHHHHHHHHHHHHHHHHHHTT----------SSHHHHHHHHHHHHHHHHHHHHHHHHHHTTTS-HHHHHHHHH--TT----PPP---PPPP---TTHHHHHTTS-HHHHHHHHHHHHHHHGGGGS------

Radius of gyration: 38.64 Å; chains: 1; bounding box: 79×49×99 Å